Protein AF-A0A3S1BNS0-F1 (afdb_monomer)

Sequence (302 aa):
MQSSYISLVLVVCVQQSSTQPALFQSGISRRQQQLLLQQQLQQQGFQQQQQQQQQTNEQSELSEQQQQLFLQQQQYQQLQRQLQEQRQRQKQQQELQRLQEQRRLQEQQRRQQQEKEQQQQQQRQQQQAPPAMDNFGADPGCKDPWTTEWTRDPEDCTMVHFCIQGKQQWTINCNDTRVWSNVGHACVEPMSQWDDCNQVMTTPTLNDVRCANEPNGMNPDPANCAQFVACVNMTVVATMECPTNTLFSTRNSTCTSATFYLQPYVLFPTYFLTATASPIVDKPCEGTSNGDVEDPSHCGRF

Solvent-accessible surface area (backbone atoms only — not comparable to full-atom values): 17826 Å² total; per-residue (Å²): 137,87,83,87,84,85,83,85,82,82,84,81,84,81,84,84,82,87,79,83,84,83,88,78,86,69,93,67,53,73,69,57,54,52,51,52,50,52,52,50,51,52,50,50,52,52,52,53,51,50,52,50,53,50,52,52,49,53,52,50,53,53,51,51,51,52,51,50,53,52,52,53,53,51,52,51,54,51,51,53,50,52,54,50,50,51,53,49,51,52,50,52,52,52,50,52,50,53,51,53,50,51,51,52,53,52,51,51,53,50,51,54,49,50,52,51,53,49,52,51,49,53,53,50,52,68,72,64,50,70,78,72,80,74,61,72,79,33,37,94,49,37,90,47,48,78,44,76,47,78,27,58,35,86,89,42,47,35,28,34,28,39,18,51,47,3,36,72,76,46,75,49,70,44,50,103,75,22,27,41,9,81,89,64,74,39,66,33,52,70,77,38,94,52,35,60,69,87,39,68,74,43,73,71,37,76,71,34,77,66,17,66,86,42,32,70,36,66,27,61,33,40,80,38,42,40,24,34,29,38,18,54,82,20,17,34,64,34,50,47,61,42,52,93,60,18,27,39,33,53,91,74,67,39,65,39,62,48,75,81,72,74,68,82,78,73,90,78,80,91,74,93,74,80,91,68,81,79,78,85,67,92,42,57,31,64,91,48,91,42,54,84,49,88,53,94,86,52,93,82,67,92

Structure (mmCIF, N/CA/C/O backbone):
data_AF-A0A3S1BNS0-F1
#
_entry.id   AF-A0A3S1BNS0-F1
#
loop_
_atom_site.group_PDB
_atom_site.id
_atom_site.type_symbol
_atom_site.label_atom_id
_atom_site.label_alt_id
_atom_site.label_comp_id
_atom_site.label_asym_id
_atom_site.label_entity_id
_atom_si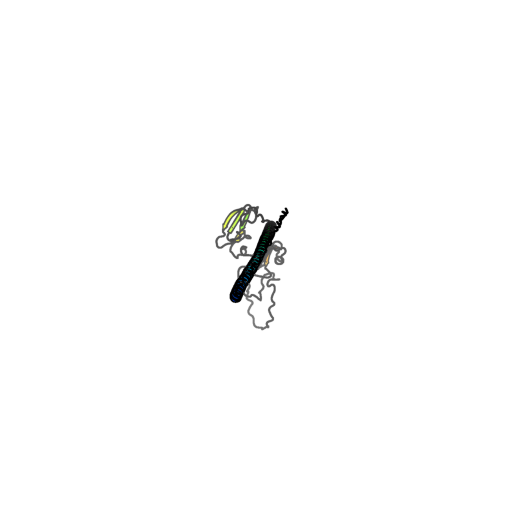te.label_seq_id
_atom_site.pdbx_PDB_ins_code
_atom_site.Cartn_x
_atom_site.Cartn_y
_atom_site.Cartn_z
_atom_site.occupancy
_atom_site.B_iso_or_equiv
_atom_site.auth_seq_id
_atom_site.auth_comp_id
_atom_site.auth_asym_id
_atom_site.auth_atom_id
_atom_site.pdbx_PDB_model_num
ATOM 1 N N . MET A 1 1 ? -11.339 -11.954 58.330 1.00 44.06 1 MET A N 1
ATOM 2 C CA . MET A 1 1 ? -11.284 -11.719 59.786 1.00 44.06 1 MET A CA 1
ATOM 3 C C . MET A 1 1 ? -12.700 -11.452 60.257 1.00 44.06 1 MET A C 1
ATOM 5 O O . MET A 1 1 ? -13.286 -10.462 59.846 1.00 44.06 1 MET A O 1
ATOM 9 N N . GLN A 1 2 ? -13.284 -12.421 60.960 1.00 40.25 2 GLN A N 1
ATOM 10 C CA . GLN A 1 2 ? -14.662 -12.394 61.450 1.00 40.25 2 GLN A CA 1
ATOM 11 C C . GLN A 1 2 ? -14.677 -11.712 62.824 1.00 40.25 2 GLN A C 1
ATOM 13 O O . GLN A 1 2 ? -14.022 -12.201 63.739 1.00 40.25 2 GLN A O 1
ATOM 18 N N . SER A 1 3 ? -15.397 -10.597 62.957 1.00 49.59 3 SER A N 1
ATOM 19 C CA . SER A 1 3 ? -15.718 -10.004 64.261 1.00 49.59 3 SER A CA 1
ATOM 20 C C . SER A 1 3 ? -17.106 -10.460 64.683 1.00 49.59 3 SER A C 1
ATOM 22 O O . SER A 1 3 ? -18.109 -10.056 64.097 1.00 49.59 3 SER A O 1
ATOM 24 N N . SER A 1 4 ? -17.139 -11.308 65.704 1.00 56.91 4 SER A N 1
ATOM 25 C CA . SER A 1 4 ? -18.338 -11.714 66.428 1.00 56.91 4 SER A CA 1
ATOM 26 C C . SER A 1 4 ? -18.733 -10.608 67.406 1.00 56.91 4 SER A C 1
ATOM 28 O O . SER A 1 4 ? -17.955 -10.280 68.299 1.00 56.91 4 SER A O 1
ATOM 30 N N . TYR A 1 5 ? -19.934 -10.047 67.267 1.00 52.16 5 TYR A N 1
ATOM 31 C CA . TYR A 1 5 ? -20.531 -9.187 68.291 1.00 52.16 5 TYR A CA 1
ATOM 32 C C . TYR A 1 5 ? -21.521 -10.004 69.126 1.00 52.16 5 TYR A C 1
ATOM 34 O O . TYR A 1 5 ? -22.485 -10.563 68.608 1.00 52.16 5 TYR A O 1
ATOM 42 N N . ILE A 1 6 ? -21.236 -10.086 70.425 1.00 58.91 6 ILE A N 1
ATOM 43 C CA . ILE A 1 6 ? -22.072 -10.683 71.468 1.00 58.91 6 ILE A CA 1
ATOM 44 C C . ILE A 1 6 ? -22.964 -9.565 72.022 1.00 58.91 6 ILE A C 1
ATOM 46 O O . ILE A 1 6 ? -22.454 -8.608 72.602 1.00 58.91 6 ILE A O 1
ATOM 50 N N . SER A 1 7 ? -24.283 -9.675 71.857 1.00 57.69 7 SER A N 1
ATOM 51 C CA . SER A 1 7 ? -25.253 -8.780 72.499 1.00 57.69 7 SER A CA 1
ATOM 52 C C . SER A 1 7 ? -25.733 -9.387 73.819 1.00 57.69 7 SER A C 1
ATOM 54 O O . SER A 1 7 ? -26.405 -10.416 73.835 1.00 57.69 7 SER A O 1
ATOM 56 N N . LEU A 1 8 ? -25.377 -8.734 74.926 1.00 60.31 8 LEU A N 1
ATOM 57 C CA . LEU A 1 8 ? -25.920 -8.974 76.264 1.00 60.31 8 LEU A CA 1
ATOM 58 C C . LEU A 1 8 ? -27.342 -8.401 76.358 1.00 60.31 8 LEU A C 1
ATOM 60 O O . LEU A 1 8 ? -27.538 -7.199 76.193 1.00 60.31 8 LEU A O 1
ATOM 64 N N . VAL A 1 9 ? -28.321 -9.256 76.657 1.00 58.72 9 VAL A N 1
ATOM 65 C CA . VAL A 1 9 ? -29.695 -8.857 76.993 1.00 58.72 9 VAL A CA 1
ATOM 66 C C . VAL A 1 9 ? -29.801 -8.737 78.514 1.00 58.72 9 VAL A C 1
ATOM 68 O O . VAL A 1 9 ? -29.735 -9.733 79.231 1.00 58.72 9 VAL A O 1
ATOM 71 N N . LEU A 1 10 ? -29.947 -7.507 79.007 1.00 60.28 10 LEU A N 1
ATOM 72 C CA . LEU A 1 10 ? -30.270 -7.202 80.402 1.00 60.28 10 LEU A CA 1
ATOM 73 C C . LEU A 1 10 ? -31.786 -7.325 80.604 1.00 60.28 10 LEU A C 1
ATOM 75 O O . LEU A 1 10 ? -32.557 -6.522 80.083 1.00 60.28 10 LEU A O 1
ATOM 79 N N . VAL A 1 11 ? -32.208 -8.334 81.366 1.00 62.22 11 VAL A N 1
ATOM 80 C CA . VAL A 1 11 ? -33.593 -8.504 81.826 1.00 62.22 11 VAL A CA 1
ATOM 81 C C . VAL A 1 11 ? -33.767 -7.702 83.114 1.00 62.22 11 VAL A C 1
ATOM 83 O O . VAL A 1 11 ? -33.208 -8.056 84.150 1.00 62.22 11 VAL A O 1
ATOM 86 N N . VAL A 1 12 ? -34.534 -6.612 83.057 1.00 61.47 12 VAL A N 1
ATOM 87 C CA . VAL A 1 12 ? -34.944 -5.846 84.241 1.00 61.47 12 VAL A CA 1
ATOM 88 C C . VAL A 1 12 ? -36.320 -6.346 84.681 1.00 61.47 12 VAL A C 1
ATOM 90 O O . VAL A 1 12 ? -37.322 -6.102 84.013 1.00 61.47 12 VAL A O 1
ATOM 93 N N . CYS A 1 13 ? -36.371 -7.056 85.808 1.00 49.31 13 CYS A N 1
ATOM 94 C CA . CYS A 1 13 ? -37.618 -7.433 86.470 1.00 49.31 13 CYS A CA 1
ATOM 95 C C . CYS A 1 13 ? -38.167 -6.233 87.255 1.00 49.31 13 CYS A C 1
ATOM 97 O O . CYS A 1 13 ? -37.586 -5.835 88.262 1.00 49.31 13 CYS A O 1
ATOM 99 N N . VAL A 1 14 ? -39.297 -5.670 86.822 1.00 56.50 14 VAL A N 1
ATOM 100 C CA . VAL A 1 14 ? -40.050 -4.673 87.598 1.00 56.50 14 VAL A CA 1
ATOM 101 C C . VAL A 1 14 ? -41.028 -5.410 88.518 1.00 56.50 14 VAL A C 1
ATOM 103 O O . VAL A 1 14 ? -41.976 -6.038 88.054 1.00 56.50 14 VAL A O 1
ATOM 106 N N . GLN A 1 15 ? -40.787 -5.355 89.830 1.00 54.66 15 GLN A N 1
ATOM 107 C CA . GLN A 1 15 ? -41.719 -5.835 90.855 1.00 54.66 15 GLN A CA 1
ATOM 108 C C . GLN A 1 15 ? -42.912 -4.874 90.972 1.00 54.66 15 GLN A C 1
ATOM 110 O O . GLN A 1 15 ? -42.756 -3.731 91.395 1.00 54.66 15 GLN A O 1
ATOM 115 N N . GLN A 1 16 ? -44.111 -5.347 90.621 1.00 46.22 16 GLN A N 1
ATOM 116 C CA . GLN A 1 16 ? -45.378 -4.674 90.918 1.00 46.22 16 GLN A CA 1
ATOM 117 C C . GLN A 1 16 ? -45.814 -4.988 92.355 1.00 46.22 16 GLN A C 1
ATOM 119 O O . GLN A 1 16 ? -46.133 -6.127 92.690 1.00 46.22 16 GLN A O 1
ATOM 124 N N . SER A 1 17 ? -45.846 -3.965 93.203 1.00 47.78 17 SER A N 1
ATOM 125 C CA . SER A 1 17 ? -46.433 -3.991 94.541 1.00 47.78 17 SER A CA 1
ATOM 126 C C . SER A 1 17 ? -47.931 -3.668 94.463 1.00 47.78 17 SER A C 1
ATOM 128 O O . SER A 1 17 ? -48.329 -2.567 94.091 1.00 47.78 17 SER A O 1
ATOM 130 N N . SER A 1 18 ? -48.777 -4.642 94.813 1.00 46.94 18 SER A N 1
ATOM 131 C CA . SER A 1 18 ? -50.231 -4.479 94.895 1.00 46.94 18 SER A CA 1
ATOM 132 C C . SER A 1 18 ? -50.641 -3.943 96.270 1.00 46.94 18 SER A C 1
ATOM 134 O O . SER A 1 18 ? -50.698 -4.692 97.248 1.00 46.94 18 SER A O 1
ATOM 136 N N . THR A 1 19 ? -50.954 -2.655 96.361 1.00 48.53 19 THR A N 1
ATOM 137 C CA . THR A 1 19 ? -51.632 -2.059 97.519 1.00 48.53 19 THR A CA 1
ATOM 138 C C . THR A 1 19 ? -53.135 -1.979 97.247 1.00 48.53 19 THR A C 1
ATOM 140 O O . THR A 1 19 ? -53.589 -1.282 96.343 1.00 48.53 19 THR A O 1
ATOM 143 N N . GLN A 1 20 ? -53.920 -2.730 98.024 1.00 48.09 20 GLN A N 1
ATOM 144 C CA . GLN A 1 20 ? -55.383 -2.674 98.008 1.00 48.09 20 GLN A CA 1
ATOM 145 C C . GLN A 1 20 ? -55.881 -1.450 98.798 1.00 48.09 20 GLN A C 1
ATOM 147 O O . GLN A 1 20 ? -55.432 -1.254 99.930 1.00 48.09 20 GLN A O 1
ATOM 152 N N . PRO A 1 21 ? -56.821 -0.644 98.271 1.00 50.03 21 PRO A N 1
ATOM 153 C CA . PRO A 1 21 ? -57.448 0.418 99.044 1.00 50.03 21 PRO A CA 1
ATOM 154 C C . PRO A 1 21 ? -58.608 -0.119 99.899 1.00 50.03 21 PRO A C 1
ATOM 156 O O . PRO A 1 21 ? -59.444 -0.901 99.443 1.00 50.03 21 PRO A O 1
ATOM 159 N N . ALA A 1 22 ? -58.654 0.334 101.152 1.00 52.31 22 ALA A N 1
ATOM 160 C CA . ALA A 1 22 ? -59.710 0.049 102.116 1.00 52.31 22 ALA A CA 1
ATOM 161 C C . ALA A 1 22 ? -61.016 0.790 101.763 1.00 52.31 22 ALA A C 1
ATOM 163 O O . ALA A 1 22 ? -61.021 1.995 101.510 1.00 52.31 22 ALA A O 1
ATOM 164 N N . LEU A 1 23 ? -62.133 0.056 101.776 1.00 44.03 23 LEU A N 1
ATOM 165 C CA . LEU A 1 23 ? -63.488 0.546 101.515 1.00 44.03 23 LEU A CA 1
ATOM 166 C C . LEU A 1 23 ? -64.050 1.300 102.732 1.00 44.03 23 LEU A C 1
ATOM 168 O O . LEU A 1 23 ? -64.466 0.689 103.713 1.00 44.03 23 LEU A O 1
ATOM 172 N N . PHE A 1 24 ? -64.121 2.628 102.640 1.00 47.25 24 PHE A N 1
ATOM 173 C CA . PHE A 1 24 ? -64.946 3.468 103.512 1.00 47.25 24 PHE A CA 1
ATOM 174 C C . PHE A 1 24 ? -66.330 3.650 102.867 1.00 47.25 24 PHE A C 1
ATOM 176 O O . PHE A 1 24 ? -66.471 4.342 101.861 1.00 47.25 24 PHE A O 1
ATOM 183 N N . GLN A 1 25 ? -67.361 3.017 103.434 1.00 50.59 25 GLN A N 1
ATOM 184 C CA . GLN A 1 25 ? -68.759 3.223 103.046 1.00 50.59 25 GLN A CA 1
ATOM 185 C C . GLN A 1 25 ? -69.340 4.412 103.818 1.00 50.59 25 GLN A C 1
ATOM 187 O O . GLN A 1 25 ? -69.847 4.262 104.927 1.00 50.59 25 GLN A O 1
ATOM 192 N N . SER A 1 26 ? -69.276 5.607 103.234 1.00 53.06 26 SER A N 1
ATOM 193 C CA . SER A 1 26 ? -70.130 6.725 103.638 1.00 53.06 26 SER A CA 1
ATOM 194 C C . SER A 1 26 ? -71.377 6.748 102.751 1.00 53.06 26 SER A C 1
ATOM 196 O O . SER A 1 26 ? -71.320 6.433 101.562 1.00 53.06 26 SER A O 1
ATOM 198 N N . GLY A 1 27 ? -72.532 7.046 103.353 1.00 57.09 27 GLY A N 1
ATOM 199 C CA . GLY A 1 27 ? -73.848 7.064 102.713 1.00 57.09 27 GLY A CA 1
ATOM 200 C C . GLY A 1 27 ? -73.960 8.154 101.652 1.00 57.09 27 GLY A C 1
ATOM 201 O O . GLY A 1 27 ? -74.514 9.224 101.890 1.00 57.09 27 GLY A O 1
ATOM 202 N N . ILE A 1 28 ? -73.420 7.870 100.475 1.00 55.50 28 ILE A N 1
ATOM 203 C CA . ILE A 1 28 ? -73.526 8.703 99.288 1.00 55.50 28 ILE A CA 1
ATOM 204 C C . ILE A 1 28 ? -74.954 8.560 98.752 1.00 55.50 28 ILE A C 1
ATOM 206 O O . ILE A 1 28 ? -75.411 7.467 98.415 1.00 55.50 28 ILE A O 1
ATOM 210 N N . SER A 1 29 ? -75.678 9.677 98.683 1.00 61.31 29 SER A N 1
ATOM 211 C CA . SER A 1 29 ? -77.012 9.740 98.079 1.00 61.31 29 SER A CA 1
ATOM 212 C C . SER A 1 29 ? -76.972 9.164 96.658 1.00 61.31 29 SER A C 1
ATOM 214 O O . SER A 1 29 ? -76.030 9.439 95.915 1.00 61.31 29 SER A O 1
ATOM 216 N N . ARG A 1 30 ? -77.995 8.399 96.243 1.00 74.31 30 ARG A N 1
ATOM 217 C CA . ARG A 1 30 ? -78.063 7.746 94.912 1.00 74.31 30 ARG A CA 1
ATOM 218 C C . ARG A 1 30 ? -77.708 8.686 93.746 1.00 74.31 30 ARG A C 1
ATOM 220 O O . ARG A 1 30 ? -77.154 8.233 92.750 1.00 74.31 30 ARG A O 1
ATOM 227 N N . ARG A 1 31 ? -77.961 9.995 93.884 1.00 76.25 31 ARG A N 1
ATOM 228 C CA . ARG A 1 31 ? -77.555 11.019 92.904 1.00 76.25 31 ARG A CA 1
ATOM 229 C C . ARG A 1 31 ? -76.036 11.199 92.780 1.00 76.25 31 ARG A C 1
ATOM 231 O O . ARG A 1 31 ? -75.545 11.340 91.668 1.00 76.25 31 ARG A O 1
ATOM 238 N N . GLN A 1 32 ? -75.284 11.182 93.879 1.00 79.31 32 GLN A N 1
ATOM 239 C CA . GLN A 1 32 ? -73.821 11.298 93.834 1.00 79.31 32 GLN A CA 1
ATOM 240 C C . GLN A 1 32 ? -73.163 10.027 93.277 1.00 79.31 32 GLN A C 1
ATOM 242 O O . GLN A 1 32 ? -72.199 10.144 92.531 1.00 79.31 32 GLN A O 1
ATOM 247 N N . GLN A 1 33 ? -73.701 8.830 93.555 1.00 80.81 33 GLN A N 1
ATOM 248 C CA . GLN A 1 33 ? -73.225 7.596 92.907 1.00 80.81 33 GLN A CA 1
ATOM 249 C C . GLN A 1 33 ? -73.442 7.627 91.388 1.00 80.81 33 GLN A C 1
ATOM 251 O O . GLN A 1 33 ? -72.555 7.225 90.640 1.00 80.81 33 GLN A O 1
ATOM 256 N N . GLN A 1 34 ? -74.581 8.152 90.919 1.00 85.69 34 GLN A N 1
ATOM 257 C CA . GLN A 1 34 ? -74.830 8.325 89.483 1.00 85.69 34 GLN A CA 1
ATOM 258 C C . GLN A 1 34 ? -73.866 9.327 88.835 1.00 85.69 34 GLN A C 1
ATOM 260 O O . GLN A 1 34 ? -73.367 9.061 87.746 1.00 85.69 34 GLN A O 1
ATOM 265 N N . LEU A 1 35 ? -73.564 10.443 89.505 1.00 87.12 35 LEU A N 1
ATOM 266 C CA . LEU A 1 35 ? -72.583 11.426 89.028 1.00 87.12 35 LEU A CA 1
ATOM 267 C C . LEU A 1 35 ? -71.164 10.852 88.967 1.00 87.12 35 LEU A C 1
ATOM 269 O O . LEU A 1 35 ? -70.466 11.070 87.980 1.00 87.12 35 LEU A O 1
ATOM 273 N N . LEU A 1 36 ? -70.749 10.089 89.981 1.00 86.44 36 LEU A N 1
ATOM 274 C CA . LEU A 1 36 ? -69.427 9.460 90.000 1.00 86.44 36 LEU A CA 1
ATOM 275 C C . LEU A 1 36 ? -69.297 8.411 88.888 1.00 86.44 36 LEU A C 1
ATOM 277 O O . LEU A 1 36 ? -68.290 8.376 88.188 1.00 86.44 36 LEU A O 1
ATOM 281 N N . LEU A 1 37 ? -70.343 7.604 88.680 1.00 87.50 37 LEU A N 1
ATOM 282 C CA . LEU A 1 37 ? -70.388 6.621 87.600 1.00 87.50 37 LEU A CA 1
ATOM 283 C C . LEU A 1 37 ? -70.356 7.301 86.224 1.00 87.50 37 LEU A C 1
ATOM 285 O O . LEU A 1 37 ? -69.632 6.857 85.338 1.00 87.50 37 LEU A O 1
ATOM 289 N N . GLN A 1 38 ? -71.090 8.404 86.048 1.00 92.00 38 GLN A N 1
ATOM 290 C CA . GLN A 1 38 ? -71.064 9.183 84.809 1.00 92.00 38 GLN A CA 1
ATOM 291 C C . GLN A 1 38 ? -69.678 9.792 84.550 1.00 92.00 38 GLN A C 1
ATOM 293 O O . GLN A 1 38 ? -69.184 9.722 83.426 1.00 92.00 38 GLN A O 1
ATOM 298 N N . GLN A 1 39 ? -69.025 10.332 85.583 1.00 93.25 39 GLN A N 1
ATOM 299 C CA . GLN A 1 39 ? -67.664 10.860 85.481 1.00 93.25 39 GLN A CA 1
ATOM 300 C C . GLN A 1 39 ? -66.649 9.755 85.153 1.00 93.25 39 GLN A C 1
ATOM 302 O O . GLN A 1 39 ? -65.764 9.960 84.324 1.00 93.25 39 GLN A O 1
ATOM 307 N N . GLN A 1 40 ? -66.793 8.573 85.754 1.00 93.00 40 GLN A N 1
ATOM 308 C CA . GLN A 1 40 ? -65.921 7.430 85.491 1.00 93.00 40 GLN A CA 1
ATOM 309 C C . GLN A 1 40 ? -66.086 6.908 84.058 1.00 93.00 40 GLN A C 1
ATOM 311 O O . GLN A 1 40 ? -65.090 6.641 83.390 1.00 93.00 40 GLN A O 1
ATOM 316 N N . LEU A 1 41 ? -67.321 6.837 83.550 1.00 92.75 41 LEU A N 1
ATOM 317 C CA . LEU A 1 41 ? -67.594 6.485 82.153 1.00 92.75 41 LEU A CA 1
ATOM 318 C C . LEU A 1 41 ? -67.024 7.526 81.178 1.00 92.75 41 LEU A C 1
ATOM 320 O O . LEU A 1 41 ? -66.450 7.151 80.158 1.00 92.75 41 LEU A O 1
ATOM 324 N N . GLN A 1 42 ? -67.116 8.823 81.497 1.00 93.88 42 GLN A N 1
ATOM 325 C CA . GLN A 1 42 ? -66.479 9.875 80.694 1.00 93.88 42 GLN A CA 1
ATOM 326 C C . GLN A 1 42 ? -64.950 9.753 80.683 1.00 93.88 42 GLN A C 1
ATOM 328 O O . GLN A 1 42 ? -64.342 9.861 79.619 1.00 93.88 42 GLN A O 1
ATOM 333 N N . GLN A 1 43 ? -64.321 9.493 81.834 1.00 92.69 43 GLN A N 1
ATOM 334 C CA . GLN A 1 43 ? -62.871 9.285 81.904 1.00 92.69 43 GLN A CA 1
ATOM 335 C C . GLN A 1 43 ? -62.430 8.039 81.132 1.00 92.69 43 GLN A C 1
ATOM 337 O O . GLN A 1 43 ? -61.435 8.096 80.410 1.00 92.69 43 GLN A O 1
ATOM 342 N N . GLN A 1 44 ? -63.178 6.937 81.230 1.00 92.31 44 GLN A N 1
ATOM 343 C CA . GLN A 1 44 ? -62.902 5.729 80.453 1.00 92.31 44 GLN A CA 1
ATOM 344 C C . GLN A 1 44 ? -63.036 5.979 78.950 1.00 92.31 44 GLN A C 1
ATOM 346 O O . GLN A 1 44 ? -62.157 5.570 78.196 1.00 92.31 44 GLN A O 1
ATOM 351 N N . GLY A 1 45 ? -64.070 6.706 78.515 1.00 92.94 45 GLY A N 1
ATOM 352 C CA . GLY A 1 45 ? -64.227 7.091 77.111 1.00 92.94 45 GLY A CA 1
ATOM 353 C C . GLY A 1 45 ? -63.045 7.917 76.593 1.00 92.94 45 GLY A C 1
ATOM 354 O O . GLY A 1 45 ? -62.521 7.634 75.518 1.00 92.94 45 GLY A O 1
ATOM 355 N N . PHE A 1 46 ? -62.565 8.884 77.383 1.00 95.56 46 PHE A N 1
ATOM 356 C CA . PHE A 1 46 ? -61.409 9.706 77.011 1.00 95.56 46 PHE A CA 1
ATOM 357 C C . PHE A 1 46 ? -60.106 8.894 76.935 1.00 95.56 46 PHE A C 1
ATOM 359 O O . PHE A 1 46 ? -59.336 9.051 75.990 1.00 95.56 46 PHE A O 1
ATOM 366 N N . GLN A 1 47 ? -59.871 7.984 77.889 1.00 92.25 47 GLN A N 1
ATOM 367 C CA . GLN A 1 47 ? -58.711 7.086 77.857 1.00 92.25 47 GLN A CA 1
ATOM 368 C C . GLN A 1 47 ? -58.748 6.139 76.655 1.00 92.25 47 GLN A C 1
ATOM 370 O O . GLN A 1 47 ? -57.727 5.938 76.000 1.00 92.25 47 GLN A O 1
ATOM 375 N N . GLN A 1 48 ? -59.919 5.586 76.339 1.00 92.44 48 GLN A N 1
ATOM 376 C CA . GLN A 1 48 ? -60.086 4.683 75.205 1.00 92.44 48 GLN A CA 1
ATOM 377 C C . GLN A 1 48 ? -59.855 5.418 73.875 1.00 92.44 48 GLN A C 1
ATOM 379 O O . GLN A 1 48 ? -59.174 4.895 72.996 1.00 92.44 48 GLN A O 1
ATOM 384 N N . GLN A 1 49 ? -60.326 6.664 73.760 1.00 93.44 49 GLN A N 1
ATOM 385 C CA . GLN A 1 49 ? -60.065 7.517 72.601 1.00 93.44 49 GLN A CA 1
ATOM 386 C C . GLN A 1 49 ? -58.575 7.872 72.460 1.00 93.44 49 GLN A C 1
ATOM 388 O O . GLN A 1 49 ? -58.044 7.820 71.352 1.00 93.44 49 GLN A O 1
ATOM 393 N N . GLN A 1 50 ? -57.879 8.173 73.564 1.00 94.19 50 GLN A N 1
ATOM 394 C CA . GLN A 1 50 ? -56.430 8.408 73.549 1.00 94.19 50 GLN A CA 1
ATOM 395 C C . GLN A 1 50 ? -55.643 7.172 73.105 1.00 94.19 50 GLN A C 1
ATOM 397 O O . GLN A 1 50 ? -54.748 7.294 72.272 1.00 94.19 50 GLN A O 1
ATOM 402 N N . GLN A 1 51 ? -55.980 5.988 73.626 1.00 92.56 51 GLN A N 1
ATOM 403 C CA . GLN A 1 51 ? -55.326 4.739 73.223 1.00 92.56 51 GLN A CA 1
ATOM 404 C C . GLN A 1 51 ? -55.559 4.437 71.747 1.00 92.56 51 GLN A C 1
ATOM 406 O O . GLN A 1 51 ? -54.628 4.055 71.044 1.00 92.56 51 GLN A O 1
ATOM 411 N N . GLN A 1 52 ? -56.783 4.651 71.260 1.00 92.50 52 GLN A N 1
ATOM 412 C CA . GLN A 1 52 ? -57.090 4.449 69.851 1.00 92.50 52 GLN A CA 1
ATOM 413 C C . GLN A 1 52 ? -56.282 5.415 68.980 1.00 92.50 52 GLN A C 1
ATOM 415 O O . GLN A 1 52 ? -55.671 4.976 68.018 1.00 92.50 52 GLN A O 1
ATOM 420 N N . GLN A 1 53 ? -56.186 6.693 69.362 1.00 93.31 53 GLN A N 1
ATOM 421 C CA . GLN A 1 53 ? -55.394 7.689 68.637 1.00 93.31 53 GLN A CA 1
ATOM 422 C C . GLN A 1 53 ? -53.887 7.380 68.650 1.00 93.31 53 GLN A C 1
ATOM 424 O O . GLN A 1 53 ? -53.222 7.572 67.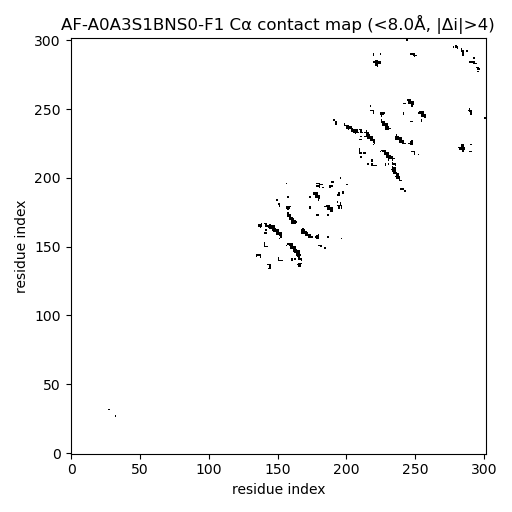635 1.00 93.31 53 GLN A O 1
ATOM 429 N N . GLN A 1 54 ? -53.354 6.864 69.763 1.00 93.38 54 GLN A N 1
ATOM 430 C CA . GLN A 1 54 ? -51.968 6.390 69.835 1.00 93.38 54 GLN A CA 1
ATOM 431 C C . GLN A 1 54 ? -51.726 5.218 68.882 1.00 93.38 54 GLN A C 1
ATOM 433 O O . GLN A 1 54 ? -50.777 5.269 68.106 1.00 93.38 54 GLN A O 1
ATOM 438 N N . GLN A 1 55 ? -52.618 4.224 68.859 1.00 93.81 55 GLN A N 1
ATOM 439 C CA . GLN A 1 55 ? -52.506 3.093 67.933 1.00 93.81 55 GLN A CA 1
ATOM 440 C C . GLN A 1 55 ? -52.573 3.535 66.466 1.00 93.81 55 GLN A C 1
ATOM 442 O O . GLN A 1 55 ? -51.821 3.019 65.640 1.00 93.81 55 GLN A O 1
ATOM 447 N N . THR A 1 56 ? -53.432 4.505 66.124 1.00 92.12 56 THR A N 1
ATOM 448 C CA . THR A 1 56 ? -53.496 5.030 64.751 1.00 92.12 56 THR A CA 1
ATOM 449 C C . THR A 1 56 ? -52.212 5.762 64.365 1.00 92.12 56 THR A C 1
ATOM 451 O O . THR A 1 56 ? -51.743 5.606 63.239 1.00 92.12 56 THR A O 1
ATOM 454 N N . ASN A 1 57 ? -51.626 6.535 65.285 1.00 94.44 57 ASN A N 1
ATOM 455 C CA . ASN A 1 57 ? -50.366 7.238 65.040 1.00 94.44 57 ASN A CA 1
ATOM 456 C C . ASN A 1 57 ? -49.205 6.251 64.854 1.00 94.44 57 ASN A C 1
ATOM 458 O O . ASN A 1 57 ? -48.471 6.372 63.879 1.00 94.44 57 ASN A O 1
ATOM 462 N N . GLU A 1 58 ? -49.088 5.230 65.711 1.00 94.38 58 GLU A N 1
ATOM 463 C CA . GLU A 1 58 ? -48.058 4.187 65.582 1.00 94.38 58 GLU A CA 1
ATOM 464 C C . GLU A 1 58 ? -48.193 3.405 64.266 1.00 94.38 58 GLU A C 1
ATOM 466 O O . GLU A 1 58 ? -47.197 3.123 63.597 1.00 94.38 58 GLU A O 1
ATOM 471 N N . GLN A 1 59 ? -49.423 3.084 63.844 1.00 94.75 59 GLN A N 1
ATOM 472 C CA . GLN A 1 59 ? -49.660 2.445 62.545 1.00 94.75 59 GLN A CA 1
ATOM 473 C C . GLN A 1 59 ? -49.291 3.358 61.370 1.00 94.75 59 GLN A C 1
ATOM 475 O O . GLN A 1 59 ? -48.724 2.877 60.386 1.00 94.75 59 GLN A O 1
ATOM 480 N N . SER A 1 60 ? -49.583 4.658 61.468 1.00 95.81 60 SER A N 1
ATOM 481 C CA . SER A 1 60 ? -49.207 5.642 60.448 1.00 95.81 60 SER A CA 1
ATOM 482 C C . SER A 1 60 ? -47.687 5.762 60.325 1.00 95.81 60 SER A C 1
ATOM 484 O O . SER A 1 60 ? -47.158 5.667 59.220 1.00 95.81 60 SER A O 1
ATOM 486 N N . GLU A 1 61 ? -46.972 5.887 61.446 1.00 96.75 61 GLU A N 1
ATOM 487 C CA . GLU A 1 61 ? -45.505 5.977 61.468 1.00 96.75 61 GLU A CA 1
ATOM 488 C C . GLU A 1 61 ? -44.842 4.705 60.921 1.00 96.75 61 GLU A C 1
ATOM 490 O O . GLU A 1 61 ? -43.904 4.781 60.123 1.00 96.75 61 GLU A O 1
ATOM 495 N N . LEU A 1 62 ? -45.351 3.522 61.286 1.00 96.75 62 LEU A N 1
ATOM 496 C CA . LEU A 1 62 ? -44.836 2.256 60.763 1.00 96.75 62 LEU A CA 1
ATOM 497 C C . LEU A 1 62 ? -45.075 2.126 59.251 1.00 96.75 62 LEU A C 1
ATOM 499 O O . LEU A 1 62 ? -44.198 1.650 58.526 1.00 96.75 62 LEU A O 1
ATOM 503 N N . SER A 1 63 ? -46.240 2.566 58.763 1.00 96.75 63 SER A N 1
ATOM 504 C CA . SER A 1 63 ? -46.553 2.587 57.331 1.00 96.75 63 SER A CA 1
ATOM 505 C C . SER A 1 63 ? -45.617 3.526 56.565 1.00 96.75 63 SER A C 1
ATOM 507 O O . SER A 1 63 ? -45.111 3.158 55.502 1.00 96.75 63 SER A O 1
ATOM 509 N N . GLU A 1 64 ? -45.331 4.714 57.105 1.00 97.25 64 GLU A N 1
ATOM 510 C CA . GLU A 1 64 ? -44.373 5.652 56.509 1.00 97.25 64 GLU A CA 1
ATOM 511 C C . GLU A 1 64 ? -42.952 5.074 56.477 1.00 97.25 64 GLU A C 1
ATOM 513 O O . GLU A 1 64 ? -42.283 5.145 55.443 1.00 97.25 64 GLU A O 1
ATOM 518 N N . GLN A 1 65 ? -42.499 4.430 57.559 1.00 97.69 65 GLN A N 1
ATOM 519 C CA . GLN A 1 65 ? -41.194 3.760 57.590 1.00 97.69 65 GLN A CA 1
ATOM 520 C C . GLN A 1 65 ? -41.095 2.628 56.559 1.00 97.69 65 GLN A C 1
ATOM 522 O O . GLN A 1 65 ? -40.083 2.512 55.863 1.00 97.69 65 GLN A O 1
ATOM 527 N N . GLN A 1 66 ? -42.144 1.812 56.409 1.00 97.31 66 GLN A N 1
ATOM 528 C CA . GLN A 1 66 ? -42.185 0.767 55.382 1.00 97.31 66 GLN A CA 1
ATOM 529 C C . GLN A 1 66 ? -42.122 1.358 53.970 1.00 97.31 66 GLN A C 1
ATOM 531 O O . GLN A 1 66 ? -41.391 0.847 53.116 1.00 97.31 66 GLN A O 1
ATOM 536 N N . GLN A 1 67 ? -42.832 2.463 53.726 1.00 97.81 67 GLN A N 1
ATOM 537 C CA . GLN A 1 67 ? -42.802 3.153 52.440 1.00 97.81 67 GLN A CA 1
ATOM 538 C C . GLN A 1 67 ? -41.414 3.740 52.136 1.00 97.81 67 GLN A C 1
ATOM 540 O O . GLN A 1 67 ? -40.922 3.607 51.012 1.00 97.81 67 GLN A O 1
ATOM 545 N N . GLN A 1 68 ? -40.744 4.330 53.131 1.00 98.19 68 GLN A N 1
ATOM 546 C CA . GLN A 1 68 ? -39.376 4.837 52.988 1.00 98.19 68 GLN A CA 1
ATOM 547 C C . GLN A 1 68 ? -38.372 3.716 52.691 1.00 98.19 68 GLN A C 1
ATOM 549 O O . GLN A 1 68 ? -37.546 3.856 51.786 1.00 98.19 68 GLN A O 1
ATOM 554 N N . LEU A 1 69 ? -38.468 2.581 53.391 1.00 98.38 69 LEU A N 1
ATOM 555 C CA . LEU A 1 69 ? -37.601 1.425 53.153 1.00 98.38 69 LEU A CA 1
ATOM 556 C C . LEU A 1 69 ? -37.785 0.862 51.737 1.00 98.38 69 LEU A C 1
ATOM 558 O O . LEU A 1 69 ? -36.806 0.531 51.064 1.00 98.38 69 LEU A O 1
ATOM 562 N N . PHE A 1 70 ? -39.028 0.797 51.254 1.00 98.62 70 PHE A N 1
ATOM 563 C CA . PHE A 1 70 ? -39.321 0.368 49.888 1.00 98.62 70 PHE A CA 1
ATOM 564 C C . PHE A 1 70 ? -38.692 1.302 48.845 1.00 98.62 70 PHE A C 1
ATOM 566 O O . PHE A 1 70 ? -38.039 0.836 47.908 1.00 98.62 70 PHE A O 1
ATOM 573 N N . LEU A 1 71 ? -38.817 2.621 49.027 1.00 98.50 71 LEU A N 1
ATOM 574 C CA . LEU A 1 71 ? -38.186 3.614 48.150 1.00 98.50 71 LEU A CA 1
ATOM 575 C C . LEU A 1 71 ? -36.658 3.489 48.154 1.00 98.50 71 LEU A C 1
ATOM 577 O O . LEU A 1 71 ? -36.037 3.490 47.089 1.00 98.50 71 LEU A O 1
ATOM 581 N N . GLN A 1 72 ? -36.048 3.313 49.328 1.00 98.31 72 GLN A N 1
ATOM 582 C CA . GLN A 1 72 ? -34.607 3.101 49.453 1.00 98.31 72 GLN A CA 1
ATOM 583 C C . GLN A 1 72 ? -34.159 1.826 48.722 1.00 98.31 72 GLN A C 1
ATOM 585 O O . GLN A 1 72 ? -33.155 1.833 48.004 1.00 98.31 72 GLN A O 1
ATOM 590 N N . GLN A 1 73 ? -34.922 0.736 48.843 1.00 98.38 73 GLN A N 1
ATOM 591 C CA . GLN A 1 73 ? -34.642 -0.510 48.133 1.00 98.38 73 GLN A CA 1
ATOM 592 C C . GLN A 1 73 ? -34.740 -0.327 46.610 1.00 98.38 73 GLN A C 1
ATOM 594 O O . GLN A 1 73 ? -33.876 -0.818 45.878 1.00 98.38 73 GLN A O 1
ATOM 599 N N . GLN A 1 74 ? -35.737 0.417 46.122 1.00 98.44 74 GLN A N 1
ATOM 600 C CA . GLN A 1 74 ? -35.850 0.739 44.698 1.00 98.44 74 GLN A CA 1
ATOM 601 C C . GLN A 1 74 ? -34.671 1.577 44.193 1.00 98.44 74 GLN A C 1
ATOM 603 O O . GLN A 1 74 ? -34.107 1.260 43.142 1.00 98.44 74 GLN A O 1
ATOM 608 N N . GLN A 1 75 ? -34.260 2.604 44.942 1.00 98.56 75 GLN A N 1
ATOM 609 C CA . GLN A 1 75 ? -33.089 3.421 44.607 1.00 98.56 75 GLN A CA 1
ATOM 610 C C . GLN A 1 75 ? -31.814 2.573 44.542 1.00 98.56 75 GLN A C 1
ATOM 612 O O . GLN A 1 75 ? -31.040 2.683 43.590 1.00 98.56 75 GLN A O 1
ATOM 617 N N . TYR A 1 76 ? -31.622 1.662 45.499 1.00 98.31 76 TYR A N 1
ATOM 618 C CA . TYR A 1 76 ? -30.484 0.746 45.492 1.00 98.31 76 TYR A CA 1
ATOM 619 C C . TYR A 1 76 ? -30.483 -0.161 44.253 1.00 98.31 76 TYR A C 1
ATOM 621 O O . TYR A 1 76 ? -29.456 -0.312 43.591 1.00 98.31 76 TYR A O 1
ATOM 629 N N . GLN A 1 77 ? -31.636 -0.724 43.881 1.00 98.38 77 GLN A N 1
ATOM 630 C CA . GLN A 1 77 ? -31.755 -1.536 42.666 1.00 98.38 77 GLN A CA 1
ATOM 631 C C . GLN A 1 77 ? -31.464 -0.732 41.390 1.00 98.38 77 GLN A C 1
ATOM 633 O O . GLN A 1 77 ? -30.813 -1.245 40.477 1.00 98.38 77 GLN A O 1
ATOM 638 N N . GLN A 1 78 ? -31.918 0.522 41.312 1.00 98.25 78 GLN A N 1
ATOM 639 C CA . GLN A 1 78 ? -31.601 1.414 40.192 1.00 98.25 78 GLN A CA 1
ATOM 640 C C . GLN A 1 78 ? -30.096 1.682 40.096 1.00 98.25 78 GLN A C 1
ATOM 642 O O . GLN A 1 78 ? -29.527 1.554 39.011 1.00 98.25 78 GLN A O 1
ATOM 647 N N . LEU A 1 79 ? -29.439 1.965 41.223 1.00 98.69 79 LEU A N 1
ATOM 648 C CA . LEU A 1 79 ? -27.993 2.181 41.277 1.00 98.69 79 LEU A CA 1
ATOM 649 C C . LEU A 1 79 ? -27.212 0.939 40.820 1.00 98.69 79 LEU A C 1
ATOM 651 O O . LEU A 1 79 ? -26.255 1.049 40.053 1.00 98.69 79 LEU A O 1
ATOM 655 N N . GLN A 1 80 ? -27.643 -0.258 41.231 1.00 98.06 80 GLN A N 1
ATOM 656 C CA . GLN A 1 80 ? -27.029 -1.513 40.789 1.00 98.06 80 GLN A CA 1
ATOM 657 C C . GLN A 1 80 ? -27.140 -1.707 39.270 1.00 98.06 80 GLN A C 1
ATOM 659 O O . GLN A 1 80 ? -26.154 -2.090 38.635 1.00 98.06 80 GLN A O 1
ATOM 664 N N . ARG A 1 81 ? -28.300 -1.394 38.672 1.00 98.75 81 ARG A N 1
ATOM 665 C CA . ARG A 1 81 ? -28.481 -1.433 37.210 1.00 98.75 81 ARG A CA 1
ATOM 666 C C . ARG A 1 81 ? -27.546 -0.454 36.502 1.00 98.75 81 ARG A C 1
ATOM 668 O O . ARG A 1 81 ? -26.830 -0.858 35.590 1.00 98.75 81 ARG A O 1
ATOM 675 N N . GLN A 1 82 ? -27.464 0.790 36.974 1.00 98.44 82 GLN A N 1
ATOM 676 C CA . GLN A 1 82 ? -26.553 1.791 36.406 1.00 98.44 82 GLN A CA 1
ATOM 677 C C . GLN A 1 82 ? -25.084 1.351 36.480 1.00 98.44 82 GLN A C 1
ATOM 679 O O . GLN A 1 82 ? -24.345 1.479 35.504 1.00 98.44 82 GLN A O 1
ATOM 684 N N . LEU A 1 83 ? -24.657 0.769 37.604 1.00 98.75 83 LEU A N 1
ATOM 685 C CA . LEU A 1 83 ? -23.293 0.261 37.761 1.00 98.75 83 LEU A CA 1
ATOM 686 C C . LEU A 1 83 ? -23.005 -0.936 36.838 1.00 98.75 83 LEU A C 1
ATOM 688 O O . LEU A 1 83 ? -21.890 -1.100 36.336 1.00 98.75 83 LEU A O 1
ATOM 692 N N . GLN A 1 84 ? -23.990 -1.807 36.610 1.00 98.44 84 GLN A N 1
ATOM 693 C CA . GLN A 1 84 ? -23.871 -2.897 35.638 1.00 98.44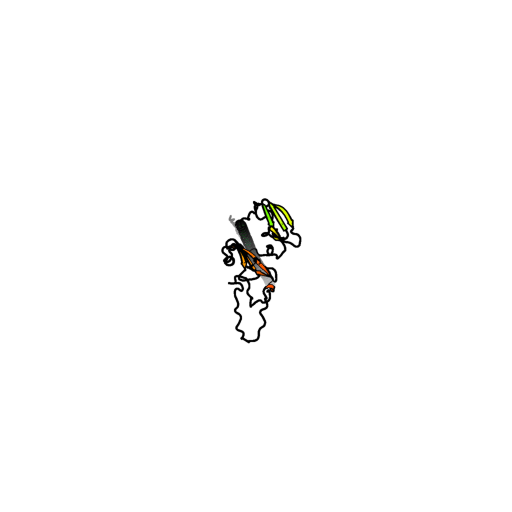 84 GLN A CA 1
ATOM 694 C C . GLN A 1 84 ? -23.746 -2.364 34.207 1.00 98.44 84 GLN A C 1
ATOM 696 O O . GLN A 1 84 ? -22.839 -2.791 33.492 1.00 98.44 84 GLN A O 1
ATOM 701 N N . GLU A 1 85 ? -24.572 -1.393 33.820 1.00 98.56 85 GLU A N 1
ATOM 702 C CA . GLU A 1 85 ? -24.483 -0.744 32.510 1.00 98.56 85 GLU A CA 1
ATOM 703 C C . GLU A 1 85 ? -23.135 -0.051 32.301 1.00 98.56 85 GLU A C 1
ATOM 705 O O . GLU A 1 85 ? -22.523 -0.201 31.245 1.00 98.56 85 GLU A O 1
ATOM 710 N N . GLN A 1 86 ? -22.621 0.670 33.302 1.00 98.44 86 GLN A N 1
ATOM 711 C CA . GLN A 1 86 ? -21.301 1.298 33.209 1.00 98.44 86 GLN A CA 1
ATOM 712 C C . GLN A 1 86 ? -20.192 0.264 33.000 1.00 98.44 86 GLN A C 1
ATOM 714 O O . GLN A 1 86 ? -19.339 0.449 32.131 1.00 98.44 86 GLN A O 1
ATOM 719 N N . ARG A 1 87 ? -20.229 -0.860 33.727 1.00 98.69 87 ARG A N 1
ATOM 720 C CA . ARG A 1 87 ? -19.275 -1.963 33.523 1.00 98.69 87 ARG A CA 1
ATOM 721 C C . ARG A 1 87 ? -19.383 -2.570 32.125 1.00 98.69 87 ARG A C 1
ATOM 723 O O . ARG A 1 87 ? -18.359 -2.903 31.534 1.00 98.69 87 ARG A O 1
ATOM 730 N N . GLN A 1 88 ? -20.591 -2.708 31.580 1.00 98.44 88 GLN A N 1
ATOM 731 C CA . GLN A 1 88 ? -20.782 -3.188 30.209 1.00 98.44 88 GLN A CA 1
ATOM 732 C C . GLN A 1 88 ? -20.229 -2.200 29.177 1.00 98.44 88 GLN A C 1
ATOM 734 O O . GLN A 1 88 ? -19.490 -2.617 28.288 1.00 98.44 88 GLN A O 1
ATOM 739 N N . ARG A 1 89 ? -20.494 -0.896 29.333 1.00 98.69 89 ARG A N 1
ATOM 740 C CA . ARG A 1 89 ? -19.935 0.148 28.457 1.00 98.69 89 ARG A CA 1
ATOM 741 C C . ARG A 1 89 ? -18.408 0.162 28.501 1.00 98.69 89 ARG A C 1
ATOM 743 O O . ARG A 1 89 ? -17.777 0.241 27.454 1.00 98.69 89 ARG A O 1
ATOM 750 N N . GLN A 1 90 ? -17.809 0.018 29.684 1.00 98.44 90 GLN A N 1
ATOM 751 C CA . GLN A 1 90 ? -16.352 -0.084 29.821 1.00 98.44 90 GLN A CA 1
ATOM 752 C C . GLN A 1 90 ? -15.789 -1.314 29.101 1.00 98.44 90 GLN A C 1
ATOM 754 O O . GLN A 1 90 ? -14.795 -1.197 28.388 1.00 98.44 90 GLN A O 1
ATOM 759 N N . LYS A 1 91 ? -16.438 -2.481 29.222 1.00 98.50 91 LYS A N 1
ATOM 760 C CA . LYS A 1 91 ? -16.034 -3.690 28.484 1.00 98.50 91 LYS A CA 1
ATOM 761 C C . LYS A 1 91 ? -16.120 -3.493 26.969 1.00 98.50 91 LYS A C 1
ATOM 763 O O . LYS A 1 91 ? -15.166 -3.816 26.271 1.00 98.50 91 LYS A O 1
ATOM 768 N N . GLN A 1 92 ? -17.214 -2.910 26.475 1.00 98.56 92 GLN A N 1
ATOM 769 C CA . GLN A 1 92 ? -17.380 -2.603 25.049 1.00 98.56 92 GLN A CA 1
ATOM 770 C C . GLN A 1 92 ? -16.317 -1.618 24.545 1.00 98.56 92 GLN A C 1
ATOM 772 O O . GLN A 1 92 ? -15.766 -1.804 23.464 1.00 98.56 92 GLN A O 1
ATOM 777 N N . GLN A 1 93 ? -15.980 -0.593 25.334 1.00 98.56 93 GLN A N 1
ATOM 778 C CA . GLN A 1 93 ? -14.909 0.347 24.992 1.00 98.56 93 GLN A CA 1
ATOM 779 C C . GLN A 1 93 ? -13.541 -0.341 24.926 1.00 98.56 93 GLN A C 1
ATOM 781 O O . GLN A 1 93 ? -12.787 -0.099 23.985 1.00 98.56 93 GLN A O 1
ATOM 786 N N . GLN A 1 94 ? -13.230 -1.224 25.878 1.00 98.62 94 GLN A N 1
ATOM 787 C CA . GLN A 1 94 ? -11.989 -2.004 25.864 1.00 98.62 94 GLN A CA 1
ATOM 788 C C . GLN A 1 94 ? -11.912 -2.944 24.656 1.00 98.62 94 GLN A C 1
ATOM 790 O O . GLN A 1 94 ? -10.864 -3.057 24.024 1.00 98.62 94 GLN A O 1
ATOM 795 N N . GLU A 1 95 ? -13.015 -3.602 24.305 1.00 98.62 95 GLU A N 1
ATOM 796 C CA . GLU A 1 95 ? -13.087 -4.473 23.130 1.00 98.62 95 GLU A CA 1
ATOM 797 C C . GLU A 1 95 ? -12.892 -3.685 21.828 1.00 98.62 95 GLU A C 1
ATOM 799 O O . GLU A 1 95 ? -12.103 -4.085 20.971 1.00 98.62 95 GLU A O 1
ATOM 804 N N . LEU A 1 96 ? -13.520 -2.512 21.714 1.00 98.69 96 LEU A N 1
ATOM 805 C CA . LEU A 1 96 ? -13.337 -1.625 20.568 1.00 98.69 96 LEU A CA 1
ATOM 806 C C . LEU A 1 96 ? -11.882 -1.150 20.436 1.00 98.69 96 LEU A C 1
ATOM 808 O O . LEU A 1 96 ? -11.350 -1.116 19.325 1.00 98.69 96 LEU A O 1
ATOM 812 N N . GLN A 1 97 ? -11.226 -0.820 21.552 1.00 98.62 97 GLN A N 1
ATOM 813 C CA . GLN A 1 97 ? -9.807 -0.451 21.565 1.00 98.62 97 GLN A CA 1
ATOM 814 C C . GLN A 1 97 ? -8.919 -1.604 21.087 1.00 98.62 97 GLN A C 1
ATOM 816 O O . GLN A 1 97 ? -8.074 -1.391 20.217 1.00 98.62 97 GLN A O 1
ATOM 821 N N . ARG A 1 98 ? -9.158 -2.831 21.571 1.00 98.75 98 ARG A N 1
ATOM 822 C CA . ARG A 1 98 ? -8.434 -4.031 21.113 1.00 98.75 98 ARG A CA 1
ATOM 823 C C . ARG A 1 98 ? -8.618 -4.271 19.617 1.00 98.75 98 ARG A C 1
ATOM 825 O O . ARG A 1 98 ? -7.647 -4.539 18.917 1.00 98.75 98 ARG A O 1
ATOM 832 N N . LEU A 1 99 ? -9.838 -4.116 19.104 1.00 98.75 99 LEU A N 1
ATOM 833 C CA . LEU A 1 99 ? -10.115 -4.277 17.676 1.00 98.75 99 LEU A CA 1
ATOM 834 C C . LEU A 1 99 ? -9.410 -3.204 16.828 1.00 98.75 99 LEU A C 1
ATOM 836 O O . LEU A 1 99 ? -8.892 -3.496 15.750 1.00 98.75 99 LEU A O 1
ATOM 840 N N . GLN A 1 100 ? -9.365 -1.955 17.301 1.00 98.56 100 GLN A N 1
ATOM 841 C CA . GLN A 1 100 ? -8.626 -0.879 16.633 1.00 98.56 100 GLN A CA 1
ATOM 842 C C . GLN A 1 100 ? -7.113 -1.128 16.622 1.00 98.56 100 GLN A C 1
ATOM 844 O O . GLN A 1 100 ? -6.455 -0.827 15.627 1.00 98.56 100 GLN A O 1
ATOM 849 N N . GLU A 1 101 ? -6.555 -1.654 17.710 1.00 98.62 101 GLU A N 1
ATOM 850 C CA . GLU A 1 101 ? -5.145 -2.040 17.788 1.00 98.62 101 GLU A CA 1
ATOM 851 C C . GLU A 1 101 ? -4.830 -3.200 16.837 1.00 98.62 101 GLU A C 1
ATOM 853 O O . GLU A 1 101 ? -3.881 -3.115 16.058 1.00 98.62 101 GLU A O 1
ATOM 858 N N . GLN A 1 102 ? -5.687 -4.223 16.794 1.00 98.56 102 GLN A N 1
ATOM 859 C CA . GLN A 1 102 ? -5.544 -5.346 15.868 1.00 98.56 102 GLN A CA 1
ATOM 860 C C . GLN A 1 102 ? -5.569 -4.893 14.400 1.00 98.56 102 GLN A C 1
ATOM 862 O O . GLN A 1 102 ? -4.737 -5.338 13.609 1.00 98.56 102 GLN A O 1
ATOM 867 N N . ARG A 1 103 ? -6.462 -3.959 14.035 1.00 98.69 103 ARG A N 1
ATOM 868 C CA . ARG A 1 103 ? -6.477 -3.366 12.685 1.00 98.69 103 ARG A CA 1
ATOM 869 C C . ARG A 1 103 ? -5.187 -2.611 12.366 1.00 98.69 103 ARG A C 1
ATOM 871 O O . ARG A 1 103 ? -4.647 -2.785 11.278 1.00 98.69 103 ARG A O 1
ATOM 878 N N . ARG A 1 104 ? -4.660 -1.822 13.311 1.00 98.62 104 ARG A N 1
ATOM 879 C CA . ARG A 1 104 ? -3.382 -1.106 13.133 1.00 98.62 104 ARG A CA 1
ATOM 880 C C . ARG A 1 104 ? -2.214 -2.067 12.908 1.00 98.62 104 ARG A C 1
ATOM 882 O O . ARG A 1 104 ? -1.425 -1.850 11.991 1.00 98.62 104 ARG A O 1
ATOM 889 N N . LEU A 1 105 ? -2.137 -3.147 13.686 1.00 98.62 105 LEU A N 1
ATOM 890 C CA . LEU A 1 105 ? -1.112 -4.183 13.516 1.00 98.62 105 LEU A CA 1
ATOM 891 C C . LEU A 1 105 ? -1.230 -4.886 12.157 1.00 98.62 105 LEU A C 1
ATOM 893 O O . LEU A 1 105 ? -0.225 -5.087 11.477 1.00 98.62 105 LEU A O 1
ATOM 897 N N . GLN A 1 106 ? -2.450 -5.209 11.726 1.00 98.50 106 GLN A N 1
ATOM 898 C CA . GLN A 1 106 ? -2.690 -5.830 10.425 1.00 98.50 106 GLN A CA 1
ATOM 899 C C . GLN A 1 106 ? -2.278 -4.910 9.264 1.00 98.50 106 GLN A C 1
ATOM 901 O O . GLN A 1 106 ? -1.645 -5.359 8.308 1.00 98.50 106 GLN A O 1
ATOM 906 N N . GLU A 1 107 ? -2.586 -3.614 9.340 1.00 98.44 107 GLU A N 1
ATOM 907 C CA . GLU A 1 107 ? -2.126 -2.638 8.347 1.00 98.44 107 GLU A CA 1
ATOM 908 C C . GLU A 1 107 ? -0.601 -2.508 8.320 1.00 98.44 107 GLU A C 1
ATOM 910 O O . GLU A 1 107 ? -0.016 -2.433 7.240 1.00 98.44 107 GLU A O 1
ATOM 915 N N . GLN A 1 108 ? 0.055 -2.513 9.483 1.00 98.44 108 GLN A N 1
ATOM 916 C CA . GLN A 1 108 ? 1.515 -2.462 9.567 1.00 98.44 108 GLN A CA 1
ATOM 917 C C . GLN A 1 108 ? 2.160 -3.690 8.912 1.00 98.44 108 GLN A C 1
ATOM 919 O O . GLN A 1 108 ? 3.113 -3.542 8.148 1.00 98.44 108 GLN A O 1
ATOM 924 N N . GLN A 1 109 ? 1.606 -4.886 9.135 1.00 98.31 109 GLN A N 1
ATOM 925 C CA . GLN A 1 109 ? 2.065 -6.110 8.469 1.00 98.31 109 GLN A CA 1
ATOM 926 C C . GLN A 1 109 ? 1.906 -6.029 6.946 1.00 98.31 109 GLN A C 1
ATOM 928 O O . GLN A 1 109 ? 2.829 -6.388 6.216 1.00 98.31 109 GLN A O 1
ATOM 933 N N . ARG A 1 110 ? 0.777 -5.497 6.454 1.00 98.44 110 ARG A N 1
ATOM 934 C CA . ARG A 1 110 ? 0.561 -5.294 5.011 1.00 98.44 110 ARG A CA 1
ATOM 935 C C . ARG A 1 110 ? 1.574 -4.323 4.403 1.00 98.44 110 ARG A C 1
ATOM 937 O O . ARG A 1 110 ? 2.096 -4.615 3.333 1.00 98.44 110 ARG A O 1
ATOM 944 N N . ARG A 1 111 ? 1.886 -3.209 5.080 1.00 98.19 111 ARG A N 1
ATOM 945 C CA . ARG A 1 111 ? 2.911 -2.252 4.614 1.00 98.19 111 ARG A CA 1
ATOM 946 C C . ARG A 1 111 ? 4.292 -2.902 4.546 1.00 98.19 111 ARG A C 1
ATOM 948 O O . ARG A 1 111 ? 4.944 -2.812 3.516 1.00 98.19 111 ARG A O 1
ATOM 955 N N . GLN A 1 112 ? 4.692 -3.637 5.586 1.00 98.19 112 GLN A N 1
ATOM 956 C C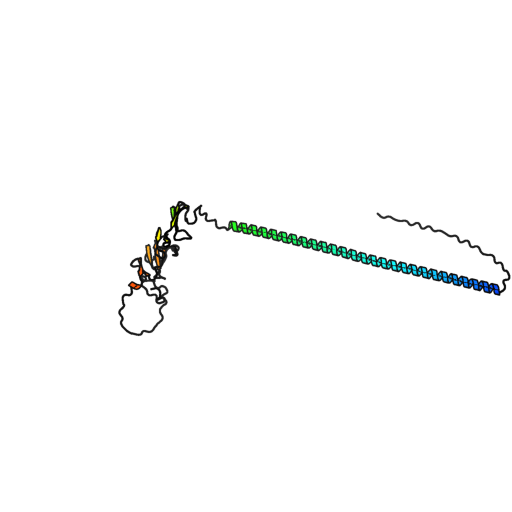A . GLN A 1 112 ? 5.971 -4.359 5.593 1.00 98.19 112 GLN A CA 1
ATOM 957 C C . GLN A 1 112 ? 6.061 -5.406 4.476 1.00 98.19 112 GLN A C 1
ATOM 959 O O . GLN A 1 112 ? 7.127 -5.602 3.895 1.00 98.19 112 GLN A O 1
ATOM 964 N N . GLN A 1 113 ? 4.960 -6.095 4.167 1.00 98.06 113 GLN A N 1
ATOM 965 C CA . GLN A 1 113 ? 4.926 -7.041 3.054 1.00 98.06 113 GLN A CA 1
ATOM 966 C C . GLN A 1 113 ? 5.076 -6.327 1.703 1.00 98.06 113 GLN A C 1
ATOM 968 O O . GLN A 1 113 ? 5.892 -6.753 0.889 1.00 98.06 113 GLN A O 1
ATOM 973 N N . GLN A 1 114 ? 4.364 -5.217 1.493 1.00 98.00 114 GLN A N 1
ATOM 974 C CA . GLN A 1 114 ? 4.488 -4.407 0.276 1.00 98.00 114 GLN A CA 1
ATOM 975 C C . GLN A 1 114 ? 5.902 -3.843 0.094 1.00 98.00 114 GLN A C 1
ATOM 977 O O . GLN A 1 114 ? 6.437 -3.884 -1.009 1.00 98.00 114 GLN A O 1
ATOM 982 N N . GLU A 1 115 ? 6.537 -3.365 1.166 1.00 97.75 115 GLU A N 1
ATOM 983 C CA . GLU A 1 115 ? 7.926 -2.891 1.131 1.00 97.75 115 GLU A CA 1
ATOM 984 C C . GLU A 1 115 ? 8.896 -4.010 0.730 1.00 97.75 115 GLU A C 1
ATOM 986 O O . GLU A 1 115 ? 9.764 -3.801 -0.118 1.00 97.75 115 GLU A O 1
ATOM 991 N N . LYS A 1 116 ? 8.726 -5.222 1.277 1.00 97.69 116 LYS A N 1
ATOM 992 C CA . LYS A 1 116 ? 9.530 -6.391 0.885 1.00 97.69 116 LYS A CA 1
ATOM 993 C C . LYS A 1 116 ? 9.325 -6.767 -0.583 1.00 97.69 116 LYS A C 1
ATOM 995 O O . LYS A 1 116 ? 10.299 -7.058 -1.273 1.00 97.69 116 LYS A O 1
ATOM 1000 N N . GLU A 1 117 ? 8.086 -6.747 -1.068 1.00 96.94 117 GLU A N 1
ATOM 1001 C CA . GLU A 1 117 ? 7.763 -7.027 -2.473 1.00 96.94 117 GLU A CA 1
ATOM 1002 C C . GLU A 1 117 ? 8.378 -5.978 -3.414 1.00 96.94 117 GLU A C 1
ATOM 1004 O O . GLU A 1 117 ? 8.980 -6.344 -4.427 1.00 96.94 117 GLU A O 1
ATOM 1009 N N . GLN A 1 118 ? 8.318 -4.690 -3.053 1.00 96.50 118 GLN A N 1
ATOM 1010 C CA . GLN A 1 118 ? 8.962 -3.608 -3.805 1.00 96.50 118 GLN A CA 1
ATOM 1011 C C . GLN A 1 118 ? 10.486 -3.753 -3.835 1.00 96.50 118 GLN A C 1
ATOM 1013 O O . GLN A 1 118 ? 11.086 -3.652 -4.906 1.00 96.50 118 GLN A O 1
ATOM 1018 N N . GLN A 1 119 ? 11.121 -4.044 -2.695 1.00 95.75 119 GLN A N 1
ATOM 1019 C CA . GLN A 1 119 ? 12.566 -4.289 -2.636 1.00 95.75 119 GLN A CA 1
ATOM 1020 C C . GLN A 1 119 ? 12.968 -5.484 -3.504 1.00 95.75 119 GLN A C 1
ATOM 1022 O O . GLN A 1 119 ? 13.943 -5.410 -4.252 1.00 95.75 119 GLN A O 1
ATOM 1027 N N . GLN A 1 120 ? 12.196 -6.573 -3.468 1.00 95.56 120 GLN A N 1
ATOM 1028 C CA . GLN A 1 120 ? 12.457 -7.739 -4.307 1.00 95.56 120 GLN A CA 1
ATOM 1029 C C . GLN A 1 120 ? 12.296 -7.413 -5.801 1.00 95.56 120 GLN A C 1
ATOM 1031 O O . GLN A 1 120 ? 13.071 -7.893 -6.627 1.00 95.56 120 GLN A O 1
ATOM 1036 N N . GLN A 1 121 ? 11.309 -6.592 -6.169 1.00 93.12 121 GLN A N 1
ATOM 1037 C CA . GLN A 1 121 ? 11.119 -6.158 -7.552 1.00 93.12 121 GLN A CA 1
ATOM 1038 C C . GLN A 1 121 ? 12.266 -5.263 -8.036 1.00 93.12 121 GLN A C 1
ATOM 1040 O O . GLN A 1 121 ? 12.748 -5.470 -9.149 1.00 93.12 121 GLN A O 1
ATOM 1045 N N . GLN A 1 122 ? 12.750 -4.339 -7.202 1.00 91.56 122 GLN A N 1
ATOM 1046 C CA . GLN A 1 122 ? 13.932 -3.528 -7.510 1.00 91.56 122 GLN A CA 1
ATOM 1047 C C . GLN A 1 122 ? 15.181 -4.399 -7.695 1.00 91.56 122 GLN A C 1
ATOM 1049 O O . GLN A 1 122 ? 15.914 -4.215 -8.663 1.00 91.56 122 GLN A O 1
ATOM 1054 N N . GLN A 1 123 ? 15.390 -5.403 -6.835 1.00 90.25 123 GLN A N 1
ATOM 1055 C CA . GLN A 1 123 ? 16.489 -6.362 -7.001 1.00 90.25 123 GLN A CA 1
ATOM 1056 C C . GLN A 1 123 ? 16.374 -7.151 -8.313 1.00 90.25 123 GLN A C 1
ATOM 1058 O O . GLN A 1 123 ? 17.374 -7.327 -9.006 1.00 90.25 123 GLN A O 1
ATOM 1063 N N . ARG A 1 124 ? 15.165 -7.586 -8.702 1.00 88.19 124 ARG A N 1
ATOM 1064 C CA . ARG A 1 124 ? 14.949 -8.250 -10.001 1.00 88.19 124 ARG A CA 1
ATOM 1065 C C . ARG A 1 124 ? 15.251 -7.328 -11.180 1.00 88.19 124 ARG A C 1
ATOM 1067 O O . ARG A 1 124 ? 15.865 -7.781 -12.136 1.00 88.19 124 ARG A O 1
ATOM 1074 N N . GLN A 1 125 ? 14.865 -6.053 -11.113 1.00 84.44 125 GLN A N 1
ATOM 1075 C CA . GLN A 1 125 ? 15.176 -5.078 -12.166 1.00 84.44 125 GLN A CA 1
ATOM 1076 C C . GLN A 1 125 ? 16.683 -4.828 -12.293 1.00 84.44 125 GLN A C 1
ATOM 1078 O O . GLN A 1 125 ? 17.181 -4.740 -13.408 1.00 84.44 125 GLN A O 1
ATOM 1083 N N . GLN A 1 126 ? 17.424 -4.796 -11.182 1.00 77.81 126 GLN A N 1
ATOM 1084 C CA . GLN A 1 126 ? 18.888 -4.687 -11.218 1.00 77.81 126 GLN A CA 1
ATOM 1085 C C . GLN A 1 126 ? 19.560 -5.929 -11.823 1.00 77.81 126 GLN A C 1
ATOM 1087 O O . GLN A 1 126 ? 20.579 -5.801 -12.489 1.00 77.81 126 GLN A O 1
ATOM 1092 N N . GLN A 1 127 ? 18.989 -7.123 -11.629 1.00 75.25 127 GLN A N 1
ATOM 1093 C CA . GLN A 1 127 ? 19.509 -8.370 -12.210 1.00 75.25 127 GLN A CA 1
ATOM 1094 C C . GLN A 1 127 ? 19.089 -8.595 -13.674 1.00 75.25 127 GLN A C 1
ATOM 1096 O O . GLN A 1 127 ? 19.716 -9.392 -14.363 1.00 75.25 127 GLN A O 1
ATOM 1101 N N . GLN A 1 128 ? 18.025 -7.931 -14.138 1.00 66.50 128 GLN A N 1
ATOM 1102 C CA . GLN A 1 128 ? 17.493 -8.039 -15.505 1.00 66.50 128 GLN A CA 1
ATOM 1103 C C . GLN A 1 128 ? 17.816 -6.832 -16.384 1.00 66.50 128 GLN A C 1
ATOM 1105 O O . GLN A 1 128 ? 17.404 -6.808 -17.545 1.00 66.50 128 GLN A O 1
ATOM 1110 N N . ALA A 1 129 ? 18.551 -5.842 -15.869 1.00 51.38 129 ALA A N 1
ATOM 1111 C CA . ALA A 1 129 ? 19.200 -4.889 -16.746 1.00 51.38 129 ALA A CA 1
ATOM 1112 C C . ALA A 1 129 ? 20.081 -5.711 -17.704 1.00 51.38 129 ALA A C 1
ATOM 1114 O O . ALA A 1 129 ? 20.930 -6.469 -17.217 1.00 51.38 129 ALA A O 1
ATOM 1115 N N . PRO A 1 130 ? 19.872 -5.638 -19.036 1.00 59.19 130 PRO A N 1
ATOM 1116 C CA . PRO A 1 130 ? 20.865 -6.171 -19.957 1.00 59.19 130 PRO A CA 1
ATOM 1117 C C . PRO A 1 130 ? 22.205 -5.574 -19.523 1.00 59.19 130 PRO A C 1
ATOM 1119 O O . PRO A 1 130 ? 22.201 -4.407 -19.108 1.00 59.19 130 PRO A O 1
ATOM 1122 N N . PRO A 1 131 ? 23.316 -6.342 -19.535 1.00 54.09 131 PRO A N 1
ATOM 1123 C CA . PRO A 1 131 ? 24.618 -5.744 -19.284 1.00 54.09 131 PRO A CA 1
ATOM 1124 C C . PRO A 1 131 ? 24.647 -4.507 -20.163 1.00 54.09 131 PRO A C 1
ATOM 1126 O O . PRO A 1 131 ? 24.391 -4.623 -21.367 1.00 54.09 131 PRO A O 1
ATOM 1129 N N . ALA A 1 132 ? 24.788 -3.329 -19.542 1.00 47.41 132 ALA A N 1
ATOM 1130 C CA . ALA A 1 132 ? 25.021 -2.119 -20.298 1.00 47.41 132 ALA A CA 1
ATOM 1131 C C . ALA A 1 132 ? 26.098 -2.534 -21.289 1.00 47.41 132 ALA A C 1
ATOM 1133 O O . ALA A 1 132 ? 27.117 -3.094 -20.874 1.00 47.41 132 ALA A O 1
ATOM 1134 N N . MET A 1 133 ? 25.801 -2.459 -22.588 1.00 46.94 133 MET A N 1
ATOM 1135 C CA . MET A 1 133 ? 26.870 -2.597 -23.550 1.00 46.94 133 MET A CA 1
ATOM 1136 C C . MET A 1 133 ? 27.771 -1.433 -23.200 1.00 46.94 133 MET A C 1
ATOM 1138 O O . MET A 1 133 ? 27.432 -0.284 -23.478 1.00 46.94 133 MET A O 1
ATOM 1142 N N . ASP A 1 134 ? 28.810 -1.748 -22.429 1.00 47.69 134 ASP A N 1
ATOM 1143 C CA . ASP A 1 134 ? 29.868 -0.856 -22.034 1.00 47.69 134 ASP A CA 1
ATOM 1144 C C . ASP A 1 134 ? 30.470 -0.425 -23.358 1.00 47.69 134 ASP A C 1
ATOM 1146 O O . ASP A 1 134 ? 31.345 -1.079 -23.923 1.00 47.69 134 ASP A O 1
ATOM 1150 N N . ASN A 1 135 ? 29.920 0.645 -23.921 1.00 50.34 135 ASN A N 1
ATOM 1151 C CA . ASN A 1 135 ? 30.525 1.350 -25.017 1.00 50.34 135 ASN A CA 1
ATOM 1152 C C . ASN A 1 135 ? 31.718 2.035 -24.360 1.00 50.34 135 ASN A C 1
ATOM 1154 O O . ASN A 1 135 ? 31.557 3.133 -23.842 1.00 50.34 135 ASN A O 1
ATOM 1158 N N . PHE A 1 136 ? 32.823 1.285 -24.218 1.00 55.00 136 PHE A N 1
ATOM 1159 C CA . PHE A 1 136 ? 34.058 1.536 -23.458 1.00 55.00 136 PHE A CA 1
ATOM 1160 C C . PHE A 1 136 ? 34.559 2.991 -23.568 1.00 55.00 136 PHE A C 1
ATOM 1162 O O . PHE A 1 136 ? 35.566 3.282 -24.204 1.00 55.00 136 PHE A O 1
ATOM 1169 N N . GLY A 1 137 ? 33.847 3.935 -22.955 1.00 59.22 137 GLY A N 1
ATOM 1170 C CA . GLY A 1 137 ? 34.098 5.363 -23.080 1.00 59.22 137 GLY A CA 1
ATOM 1171 C C . GLY A 1 137 ? 34.016 5.942 -24.499 1.00 59.22 137 GLY A C 1
ATOM 1172 O O . GLY A 1 137 ? 34.593 7.011 -24.691 1.00 59.22 137 GLY A O 1
ATOM 1173 N N . ALA A 1 138 ? 33.355 5.303 -25.472 1.00 66.06 138 ALA A N 1
ATOM 1174 C CA . ALA A 1 138 ? 33.193 5.902 -26.801 1.00 66.06 138 ALA A CA 1
ATOM 1175 C C . ALA A 1 138 ? 32.201 7.077 -26.738 1.00 66.06 138 ALA A C 1
ATOM 1177 O O . ALA A 1 138 ? 31.154 6.982 -26.091 1.00 66.06 138 ALA A O 1
ATOM 1178 N N . ASP A 1 139 ? 32.554 8.198 -27.364 1.00 77.69 139 ASP A N 1
ATOM 1179 C CA . ASP A 1 139 ? 31.693 9.377 -27.422 1.00 77.69 139 ASP A CA 1
ATOM 1180 C C . ASP A 1 139 ? 30.440 9.075 -28.276 1.00 77.69 139 ASP A C 1
ATOM 1182 O O . ASP A 1 139 ? 30.506 8.242 -29.191 1.00 77.69 139 ASP A O 1
ATOM 1186 N N . PRO A 1 140 ? 29.284 9.714 -27.995 1.00 75.50 140 PRO A N 1
ATOM 1187 C CA . PRO A 1 140 ? 28.093 9.587 -28.833 1.00 75.50 140 PRO A CA 1
ATOM 1188 C C . PRO A 1 140 ? 28.433 9.860 -30.302 1.00 75.50 140 PRO A C 1
ATOM 1190 O O . PRO A 1 140 ? 29.053 10.872 -30.610 1.00 75.50 140 PRO A O 1
ATOM 1193 N N . GLY A 1 141 ? 28.062 8.941 -31.196 1.00 75.12 141 GLY A N 1
ATOM 1194 C CA . GLY A 1 141 ? 28.384 9.040 -32.622 1.00 75.12 141 GLY A CA 1
ATOM 1195 C C . GLY A 1 141 ? 29.676 8.344 -33.059 1.00 75.12 141 GLY A C 1
ATOM 1196 O O . GLY A 1 141 ? 29.928 8.301 -34.255 1.00 75.12 141 GLY A O 1
ATOM 1197 N N . CYS A 1 142 ? 30.460 7.739 -32.159 1.00 86.00 142 CYS A N 1
ATOM 1198 C CA . CYS A 1 142 ? 31.564 6.839 -32.522 1.00 86.00 142 CYS A CA 1
ATOM 1199 C C . CYS A 1 142 ? 31.163 5.367 -32.329 1.00 86.00 142 CYS A C 1
ATOM 1201 O O . CYS A 1 142 ? 30.595 4.996 -31.300 1.00 86.00 142 CYS A O 1
ATOM 1203 N N . LYS A 1 143 ? 31.453 4.517 -33.324 1.00 79.50 143 LYS A N 1
ATOM 1204 C CA . LYS A 1 143 ? 30.979 3.123 -33.360 1.00 79.50 143 LYS A CA 1
ATOM 1205 C C . LYS A 1 143 ? 31.876 2.140 -32.601 1.00 79.50 143 LYS A C 1
ATOM 1207 O O . LYS A 1 143 ? 31.346 1.216 -31.987 1.00 79.50 143 LYS A O 1
ATOM 1212 N N . ASP A 1 144 ? 33.197 2.323 -32.634 1.00 77.00 144 ASP A N 1
ATOM 1213 C CA . ASP A 1 144 ? 34.159 1.411 -32.000 1.00 77.00 144 ASP A CA 1
ATOM 1214 C C . ASP A 1 144 ? 35.259 2.174 -31.213 1.00 77.00 144 ASP A C 1
ATOM 1216 O O . ASP A 1 144 ? 35.842 3.138 -31.721 1.00 77.00 144 ASP A O 1
ATOM 1220 N N . PRO A 1 145 ? 35.563 1.769 -29.962 1.00 76.00 145 PRO A N 1
ATOM 1221 C CA . PRO A 1 145 ? 36.608 2.360 -29.121 1.00 76.00 145 PRO A CA 1
ATOM 1222 C C . PRO A 1 145 ? 38.056 2.066 -29.552 1.00 76.00 145 PRO A C 1
ATOM 1224 O O . PRO A 1 145 ? 38.985 2.613 -28.960 1.00 76.00 145 PRO A O 1
ATOM 1227 N N . TRP A 1 146 ? 38.291 1.237 -30.567 1.00 77.69 146 TRP A N 1
ATOM 1228 C CA . TRP A 1 146 ? 39.635 0.805 -30.973 1.00 77.69 146 TRP A CA 1
ATOM 1229 C C . TRP A 1 146 ? 40.020 1.210 -32.394 1.00 77.69 146 TRP A C 1
ATOM 1231 O O . TRP A 1 146 ? 41.198 1.117 -32.750 1.00 77.69 146 TRP A O 1
ATOM 1241 N N . THR A 1 147 ? 39.069 1.664 -33.207 1.00 82.25 147 THR A N 1
ATOM 1242 C CA . THR A 1 147 ? 39.314 2.027 -34.606 1.00 82.25 147 THR A CA 1
ATOM 1243 C C . THR A 1 147 ? 39.491 3.537 -34.773 1.00 82.25 147 THR A C 1
ATOM 1245 O O . THR A 1 147 ? 39.070 4.352 -33.946 1.00 82.25 147 THR A O 1
ATOM 1248 N N . THR A 1 148 ? 40.175 3.908 -35.855 1.00 88.56 148 THR A N 1
ATOM 1249 C CA . THR A 1 148 ? 40.162 5.275 -36.375 1.00 88.56 148 THR A CA 1
ATOM 1250 C C . THR A 1 148 ? 39.279 5.276 -37.606 1.00 88.56 148 THR A C 1
ATOM 1252 O O . THR A 1 148 ? 39.648 4.683 -38.621 1.00 88.56 148 THR A O 1
ATOM 1255 N N . GLU A 1 149 ? 38.119 5.914 -37.521 1.00 89.81 149 GLU A N 1
ATOM 1256 C CA . GLU A 1 149 ? 37.140 5.905 -38.602 1.00 89.81 149 GLU A CA 1
ATOM 1257 C C . GLU A 1 149 ? 36.323 7.196 -38.659 1.00 89.81 149 GLU A C 1
ATOM 1259 O O . GLU A 1 149 ? 36.200 7.939 -37.683 1.00 89.81 149 GLU A O 1
ATOM 1264 N N . TRP A 1 150 ? 35.760 7.456 -39.835 1.00 90.44 150 TRP A N 1
ATOM 1265 C CA . TRP A 1 150 ? 34.741 8.478 -40.019 1.00 90.44 150 TRP A CA 1
ATOM 1266 C C . TRP A 1 150 ? 33.381 7.851 -39.735 1.00 90.44 150 TRP A C 1
ATOM 1268 O O . TRP A 1 150 ? 32.975 6.934 -40.445 1.00 90.44 150 TRP A O 1
ATOM 1278 N N . THR A 1 151 ? 32.686 8.342 -38.716 1.00 90.31 151 THR A N 1
ATOM 1279 C CA . THR A 1 151 ? 31.351 7.869 -38.342 1.00 90.31 151 THR A CA 1
ATOM 1280 C C . THR A 1 151 ? 30.347 8.993 -38.543 1.00 90.31 151 THR A C 1
ATOM 1282 O O . THR A 1 151 ? 30.557 10.104 -38.061 1.00 90.31 151 THR A O 1
ATOM 1285 N N . ARG A 1 152 ? 29.264 8.734 -39.279 1.00 90.81 152 ARG A N 1
ATOM 1286 C CA . ARG A 1 152 ? 28.155 9.689 -39.414 1.00 90.81 152 ARG A CA 1
ATOM 1287 C C . ARG A 1 152 ? 27.508 9.961 -38.052 1.00 90.81 152 ARG A C 1
ATOM 1289 O O . ARG A 1 152 ? 27.340 9.025 -37.270 1.00 90.81 152 ARG A O 1
ATOM 1296 N N . ASP A 1 153 ? 27.096 11.203 -37.816 1.00 90.19 153 ASP A N 1
ATOM 1297 C CA . ASP A 1 153 ? 26.259 11.544 -36.665 1.00 90.19 153 ASP A CA 1
ATOM 1298 C C . ASP A 1 153 ? 24.914 10.771 -36.731 1.00 90.19 153 ASP A C 1
ATOM 1300 O O . ASP A 1 153 ? 24.309 10.665 -37.806 1.00 90.19 153 ASP A O 1
ATOM 1304 N N . PRO A 1 154 ? 24.457 10.155 -35.624 1.00 85.75 154 PRO A N 1
ATOM 1305 C CA . PRO A 1 154 ? 23.233 9.354 -35.603 1.00 85.75 154 PRO A CA 1
ATOM 1306 C C . PRO A 1 154 ? 21.941 10.184 -35.674 1.00 85.75 154 PRO A C 1
ATOM 1308 O O . PRO A 1 154 ? 20.893 9.631 -36.010 1.00 85.75 154 PRO A O 1
ATOM 1311 N N . GLU A 1 155 ? 21.995 11.471 -35.338 1.00 87.75 155 GLU A N 1
ATOM 1312 C CA . GLU A 1 155 ? 20.858 12.395 -35.331 1.00 87.75 155 GLU A CA 1
ATOM 1313 C C . GLU A 1 155 ? 20.875 13.337 -36.547 1.00 87.75 155 GLU A C 1
ATOM 1315 O O . GLU A 1 155 ? 19.808 13.730 -37.021 1.00 87.75 155 GLU A O 1
ATOM 1320 N N . ASP A 1 156 ? 22.056 13.660 -37.091 1.00 90.62 156 ASP A N 1
ATOM 1321 C CA . ASP A 1 156 ? 22.222 14.581 -38.222 1.00 90.62 156 ASP A CA 1
ATOM 1322 C C . ASP A 1 156 ? 23.092 14.013 -39.359 1.00 90.62 156 ASP A C 1
ATOM 1324 O O . ASP A 1 156 ? 24.320 14.076 -39.359 1.00 90.62 156 ASP A O 1
ATOM 1328 N N . CYS A 1 157 ? 22.456 13.557 -40.436 1.00 90.62 157 CYS A N 1
ATOM 1329 C CA . CYS A 1 157 ? 23.173 13.014 -41.590 1.00 90.62 157 CYS A CA 1
ATOM 1330 C C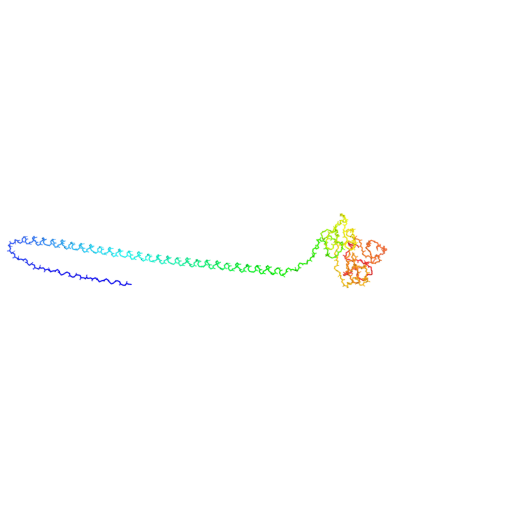 . CYS A 1 157 ? 24.047 14.000 -42.373 1.00 90.62 157 CYS A C 1
ATOM 1332 O O . CYS A 1 157 ? 24.810 13.572 -43.246 1.00 90.62 157 CYS A O 1
ATOM 1334 N N . THR A 1 158 ? 23.938 15.303 -42.119 1.00 93.38 158 THR A N 1
ATOM 1335 C CA . THR A 1 158 ? 24.836 16.299 -42.714 1.00 93.38 158 THR A CA 1
ATOM 1336 C C . THR A 1 158 ? 26.178 16.356 -41.986 1.00 93.38 158 THR A C 1
ATOM 1338 O O . THR A 1 158 ? 27.129 16.937 -42.509 1.00 93.38 158 THR A O 1
ATOM 1341 N N . MET A 1 159 ? 26.291 15.721 -40.815 1.00 92.19 159 MET A N 1
ATOM 1342 C CA . MET A 1 159 ? 27.493 15.713 -39.994 1.00 92.19 159 MET A CA 1
ATOM 1343 C C . MET A 1 159 ? 28.199 14.354 -39.995 1.00 92.19 159 MET A C 1
ATOM 1345 O O . MET A 1 159 ? 27.596 13.279 -40.000 1.00 92.19 159 MET A O 1
ATOM 1349 N N . VAL A 1 160 ? 29.527 14.413 -39.968 1.00 94.06 160 VAL A N 1
ATOM 1350 C CA . VAL A 1 160 ? 30.402 13.254 -39.799 1.00 94.06 160 VAL A CA 1
ATOM 1351 C C . VAL A 1 160 ? 31.470 13.563 -38.760 1.00 94.06 160 VAL A C 1
ATOM 1353 O O . VAL A 1 160 ? 32.084 14.632 -38.767 1.00 94.06 160 VAL A O 1
ATOM 1356 N N . HIS A 1 161 ? 31.717 12.606 -37.878 1.00 93.62 161 HIS A N 1
ATOM 1357 C CA . HIS A 1 161 ? 32.742 12.652 -36.851 1.00 93.62 161 HIS A CA 1
ATOM 1358 C C . HIS A 1 161 ? 33.963 11.841 -37.272 1.00 93.62 161 HIS A C 1
ATOM 1360 O O . HIS A 1 161 ? 33.850 10.688 -37.682 1.00 93.62 161 HIS A O 1
ATOM 1366 N N . PHE A 1 162 ? 35.150 12.419 -37.127 1.00 93.00 162 PHE A N 1
ATOM 1367 C CA . PHE A 1 162 ? 36.390 11.660 -37.142 1.00 93.00 162 PHE A CA 1
ATOM 1368 C C . PHE A 1 162 ? 36.671 11.147 -35.735 1.00 93.00 162 PHE A C 1
ATOM 1370 O O . PHE A 1 162 ? 36.990 11.927 -34.830 1.00 93.00 162 PHE A O 1
ATOM 1377 N N . CYS A 1 163 ? 36.542 9.839 -35.558 1.00 92.00 163 CYS A N 1
ATOM 1378 C CA . CYS A 1 163 ? 36.757 9.161 -34.293 1.00 92.00 163 CYS A CA 1
ATOM 1379 C C . CYS A 1 163 ? 38.159 8.546 -34.275 1.00 92.00 163 CYS A C 1
ATOM 1381 O O . CYS A 1 163 ? 38.545 7.860 -35.218 1.00 92.00 163 CYS A O 1
ATOM 1383 N N . ILE A 1 164 ? 38.915 8.768 -33.197 1.00 91.25 164 ILE A N 1
ATOM 1384 C CA . ILE A 1 164 ? 40.158 8.041 -32.904 1.00 91.25 164 ILE A CA 1
ATOM 1385 C C . ILE A 1 164 ? 39.948 7.317 -31.581 1.00 91.25 164 ILE A C 1
ATOM 1387 O O . ILE A 1 164 ? 39.755 7.973 -30.559 1.00 91.25 164 ILE A O 1
ATOM 1391 N N . GLN A 1 165 ? 39.993 5.982 -31.597 1.00 88.62 165 GLN A N 1
ATOM 1392 C CA . GLN A 1 165 ? 39.812 5.155 -30.397 1.00 88.62 165 GLN A CA 1
ATOM 1393 C C . GLN A 1 165 ? 38.507 5.494 -29.650 1.00 88.62 165 GLN A C 1
ATOM 1395 O O . GLN A 1 165 ? 38.495 5.760 -28.448 1.00 88.62 165 GLN A O 1
ATOM 1400 N N . GLY A 1 166 ? 37.404 5.587 -30.399 1.00 84.50 166 GLY A N 1
ATOM 1401 C CA . GLY A 1 166 ? 36.085 5.948 -29.870 1.00 84.50 166 GLY A CA 1
ATOM 1402 C C . GLY A 1 166 ? 35.923 7.396 -29.413 1.00 84.50 166 GLY A C 1
ATOM 1403 O O . GLY A 1 166 ? 34.840 7.744 -28.955 1.00 84.50 166 GLY A O 1
ATOM 1404 N N . LYS A 1 167 ? 36.951 8.249 -29.515 1.00 88.25 167 LYS A N 1
ATOM 1405 C CA . LYS A 1 167 ? 36.868 9.670 -29.153 1.00 88.25 167 LYS A CA 1
ATOM 1406 C C . LYS A 1 167 ? 36.700 10.555 -30.371 1.00 88.25 167 LYS A C 1
ATOM 1408 O O . LYS A 1 167 ? 37.535 10.522 -31.280 1.00 88.25 167 LYS A O 1
ATOM 1413 N N . GLN A 1 168 ? 35.670 11.392 -30.350 1.00 89.62 168 GLN A N 1
ATOM 1414 C CA . GLN A 1 168 ? 35.393 12.353 -31.408 1.00 89.62 168 GLN A CA 1
ATOM 1415 C C . GLN A 1 168 ? 36.470 13.445 -31.400 1.00 89.62 1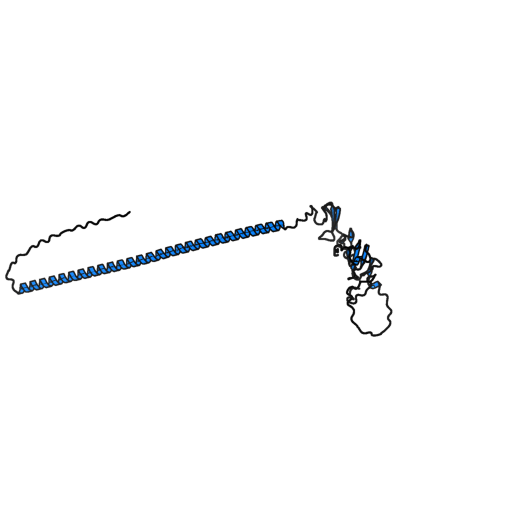68 GLN A C 1
ATOM 1417 O O . GLN A 1 168 ? 36.584 14.219 -30.453 1.00 89.62 168 GLN A O 1
ATOM 1422 N N . GLN A 1 169 ? 37.277 13.506 -32.460 1.00 93.31 169 GLN A N 1
ATOM 1423 C CA . GLN A 1 169 ? 38.328 14.519 -32.603 1.00 93.31 169 GLN A CA 1
ATOM 1424 C C . GLN A 1 169 ? 37.841 15.727 -33.393 1.00 93.31 169 GLN A C 1
ATOM 1426 O O . GLN A 1 169 ? 38.063 16.870 -32.994 1.00 93.31 169 GLN A O 1
ATOM 1431 N N . TRP A 1 170 ? 37.169 15.472 -34.517 1.00 90.00 170 TRP A N 1
ATOM 1432 C CA . TRP A 1 170 ? 36.701 16.509 -35.431 1.00 90.00 170 TRP A CA 1
ATOM 1433 C C . TRP A 1 170 ? 35.304 16.185 -35.934 1.00 90.00 170 TRP A C 1
ATOM 1435 O O . TRP A 1 170 ? 34.972 15.018 -36.117 1.00 90.00 170 TRP A O 1
ATOM 1445 N N . THR A 1 171 ? 34.521 17.223 -36.209 1.00 93.38 171 THR A N 1
ATOM 1446 C CA . THR A 1 171 ? 33.250 17.105 -36.927 1.00 93.38 171 THR A CA 1
ATOM 1447 C C . THR A 1 171 ? 33.346 17.899 -38.215 1.00 93.38 171 THR A C 1
ATOM 1449 O O . THR A 1 171 ? 33.712 19.076 -38.191 1.00 93.38 171 THR A O 1
ATOM 1452 N N . ILE A 1 172 ? 33.012 17.262 -39.332 1.00 91.94 172 ILE A N 1
ATOM 1453 C CA . ILE A 1 172 ? 32.829 17.923 -40.621 1.00 91.94 172 ILE A CA 1
ATOM 1454 C C . ILE A 1 172 ? 31.333 17.978 -40.906 1.00 91.94 172 ILE A C 1
ATOM 1456 O O . ILE A 1 172 ? 30.627 16.989 -40.740 1.00 91.94 172 ILE A O 1
ATOM 1460 N N . ASN A 1 173 ? 30.865 19.139 -41.353 1.00 94.56 173 ASN A N 1
ATOM 1461 C CA . ASN A 1 173 ? 29.526 19.302 -41.898 1.00 94.56 173 ASN A CA 1
ATOM 1462 C C . ASN A 1 173 ? 29.618 19.325 -43.434 1.00 94.56 173 ASN A C 1
ATOM 1464 O O . ASN A 1 173 ? 30.431 20.057 -44.003 1.00 94.56 173 ASN A O 1
ATOM 1468 N N . CYS A 1 174 ? 28.791 18.518 -44.094 1.00 89.88 174 CYS A N 1
ATOM 1469 C CA . CYS A 1 174 ? 28.716 18.363 -45.542 1.00 89.88 174 CYS A CA 1
ATOM 1470 C C . CYS A 1 174 ? 28.127 19.566 -46.300 1.00 89.88 174 CYS A C 1
ATOM 1472 O O . CYS A 1 174 ? 28.090 19.517 -47.532 1.00 89.88 174 CYS A O 1
ATOM 1474 N N . ASN A 1 175 ? 27.787 20.659 -45.600 1.00 83.94 175 ASN A N 1
ATOM 1475 C CA . ASN A 1 175 ? 27.008 21.819 -46.052 1.00 83.94 175 ASN A CA 1
ATOM 1476 C C . ASN A 1 175 ? 25.503 21.497 -46.154 1.00 83.94 175 ASN A C 1
ATOM 1478 O O . ASN A 1 175 ? 25.137 20.350 -46.395 1.00 83.94 175 ASN A O 1
ATOM 1482 N N . ASP A 1 176 ? 24.631 22.509 -46.048 1.00 74.50 176 ASP A N 1
ATOM 1483 C CA . ASP A 1 176 ? 23.172 22.367 -45.825 1.00 74.50 176 ASP A CA 1
ATOM 1484 C C . ASP A 1 176 ? 22.399 21.574 -46.906 1.00 74.50 176 ASP A C 1
ATOM 1486 O O . ASP A 1 176 ? 21.204 21.327 -46.772 1.00 74.50 176 ASP A O 1
ATOM 1490 N N . THR A 1 177 ? 23.047 21.188 -48.009 1.00 86.62 177 THR A N 1
ATOM 1491 C CA . THR A 1 177 ? 22.410 20.506 -49.153 1.00 86.62 177 THR A CA 1
ATOM 1492 C C . THR A 1 177 ? 22.960 19.111 -49.438 1.00 86.62 177 THR A C 1
ATOM 1494 O O . THR A 1 177 ? 22.501 18.468 -50.381 1.00 86.62 177 THR A O 1
ATOM 1497 N N . ARG A 1 178 ? 23.942 18.629 -48.668 1.00 92.06 178 ARG A N 1
ATOM 1498 C CA . ARG A 1 178 ? 24.570 17.318 -48.880 1.00 92.06 178 ARG A CA 1
ATOM 1499 C C . ARG A 1 178 ? 24.548 16.495 -47.604 1.00 92.06 178 ARG A C 1
ATOM 1501 O O . ARG A 1 178 ? 24.613 17.031 -46.504 1.00 92.06 178 ARG A O 1
ATOM 1508 N N . VAL A 1 179 ? 24.513 15.181 -47.771 1.00 92.69 179 VAL A N 1
ATOM 1509 C CA . VAL A 1 179 ? 24.547 14.215 -46.671 1.00 92.69 179 VAL A CA 1
ATOM 1510 C C . VAL A 1 179 ? 25.852 13.434 -46.725 1.00 92.69 179 VAL A C 1
ATOM 1512 O O . VAL A 1 179 ? 26.368 13.141 -47.805 1.00 92.69 179 VAL A O 1
ATOM 1515 N N . TRP A 1 180 ? 26.429 13.115 -45.570 1.00 93.06 180 TRP A N 1
ATOM 1516 C CA . TRP A 1 180 ? 27.581 12.221 -45.519 1.00 93.06 180 TRP A CA 1
ATOM 1517 C C . TRP A 1 180 ? 27.137 10.823 -45.927 1.00 93.06 180 TRP A C 1
ATOM 1519 O O . TRP A 1 180 ? 26.161 10.347 -45.366 1.00 93.06 180 TRP A O 1
ATOM 1529 N N . SER A 1 181 ? 27.844 10.148 -46.832 1.00 89.38 181 SER A N 1
ATOM 1530 C CA . SER A 1 181 ? 27.618 8.747 -47.205 1.00 89.38 181 SER A CA 1
ATOM 1531 C C . SER A 1 181 ? 28.587 7.822 -46.468 1.00 89.38 181 SER A C 1
ATOM 1533 O O . SER A 1 181 ? 29.798 8.037 -46.560 1.00 89.38 181 SER A O 1
ATOM 1535 N N . ASN A 1 182 ? 28.104 6.778 -45.782 1.00 85.44 182 ASN A N 1
ATOM 1536 C CA . ASN A 1 182 ? 29.005 5.791 -45.173 1.00 85.44 182 ASN A CA 1
ATOM 1537 C C . ASN A 1 182 ? 29.586 4.855 -46.238 1.00 85.44 182 ASN A C 1
ATOM 1539 O O . ASN A 1 182 ? 30.745 4.474 -46.126 1.00 85.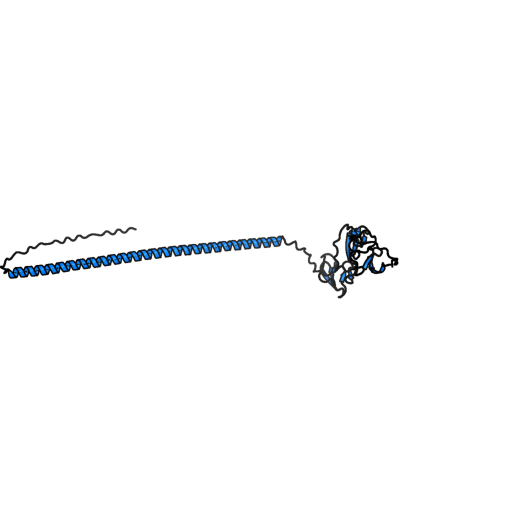44 182 ASN A O 1
ATOM 1543 N N . VAL A 1 183 ? 28.827 4.533 -47.292 1.00 82.44 183 VAL A N 1
ATOM 1544 C CA . VAL A 1 183 ? 29.317 3.741 -48.440 1.00 82.44 183 VAL A CA 1
ATOM 1545 C C . VAL A 1 183 ? 30.354 4.505 -49.252 1.00 82.44 183 VAL A C 1
ATOM 1547 O O . VAL A 1 183 ? 31.390 3.957 -49.621 1.00 82.44 183 VAL A O 1
ATOM 1550 N N . GLY A 1 184 ? 30.065 5.767 -49.561 1.00 82.56 184 GLY A N 1
ATOM 1551 C CA . GLY A 1 184 ? 30.919 6.602 -50.399 1.00 82.56 184 GLY A CA 1
ATOM 1552 C C . GLY A 1 184 ? 32.082 7.250 -49.649 1.00 82.56 184 GLY A C 1
ATOM 1553 O O . GLY A 1 184 ? 32.977 7.788 -50.297 1.00 82.56 184 GLY A O 1
ATOM 1554 N N . HIS A 1 185 ? 32.061 7.238 -48.308 1.00 87.94 185 HIS A N 1
ATOM 1555 C CA . HIS A 1 185 ? 32.974 7.996 -47.442 1.00 87.94 185 HIS A CA 1
ATOM 1556 C C . HIS A 1 185 ? 33.152 9.459 -47.896 1.00 87.94 185 HIS A C 1
ATOM 1558 O O . HIS A 1 185 ? 34.262 9.998 -47.919 1.00 87.94 185 HIS A O 1
ATOM 1564 N N . ALA A 1 186 ? 32.051 10.090 -48.315 1.00 91.38 186 ALA A N 1
ATOM 1565 C CA . ALA A 1 186 ? 32.040 11.425 -48.904 1.00 91.38 186 ALA A CA 1
ATOM 1566 C C . ALA A 1 186 ? 30.684 12.116 -48.714 1.00 91.38 186 ALA A C 1
ATOM 1568 O O . ALA A 1 186 ? 29.661 11.465 -48.519 1.00 91.38 186 ALA A O 1
ATOM 1569 N N . CYS A 1 187 ? 30.666 13.445 -48.831 1.00 92.88 187 CYS A N 1
ATOM 1570 C CA . CYS A 1 187 ? 29.434 14.231 -48.870 1.00 92.88 187 CYS A CA 1
ATOM 1571 C C . CYS A 1 187 ? 28.776 14.131 -50.251 1.00 92.88 187 CYS A C 1
ATOM 1573 O O . CYS A 1 187 ? 29.314 14.650 -51.236 1.00 92.88 187 CYS A O 1
ATOM 1575 N N . VAL A 1 188 ? 27.611 13.493 -50.314 1.00 91.19 188 VAL A N 1
ATOM 1576 C CA . VAL A 1 188 ? 26.864 13.202 -51.543 1.00 91.19 188 VAL A CA 1
ATOM 1577 C C . VAL A 1 188 ? 25.542 13.963 -51.579 1.00 91.19 188 VAL A C 1
ATOM 1579 O O . VAL A 1 188 ? 25.083 14.501 -50.571 1.00 91.19 188 VAL A O 1
ATOM 1582 N N . GLU A 1 189 ? 24.934 14.043 -52.759 1.00 87.56 189 GLU A N 1
ATOM 1583 C CA . GLU A 1 189 ? 23.602 14.629 -52.899 1.00 87.56 189 GLU A CA 1
ATOM 1584 C C . GLU A 1 189 ? 22.551 13.706 -52.258 1.00 87.56 189 GLU A C 1
ATOM 1586 O O . GLU A 1 189 ? 22.618 12.485 -52.461 1.00 87.56 189 GLU A O 1
ATOM 1591 N N . PRO A 1 190 ? 21.591 14.254 -51.490 1.00 85.25 190 PRO A N 1
ATOM 1592 C CA . PRO A 1 190 ? 20.495 13.468 -50.944 1.00 85.25 190 PRO A CA 1
ATOM 1593 C C . PRO A 1 190 ? 19.688 12.826 -52.077 1.00 85.25 190 PRO A C 1
ATOM 1595 O O . PRO A 1 190 ? 19.546 13.406 -53.154 1.00 85.25 190 PRO A O 1
ATOM 1598 N N . MET A 1 191 ? 19.169 11.623 -51.839 1.00 74.31 191 MET A N 1
ATOM 1599 C CA . MET A 1 191 ? 18.487 10.772 -52.826 1.00 74.31 191 MET A CA 1
ATOM 1600 C C . MET A 1 191 ? 19.356 10.300 -54.006 1.00 74.31 191 MET A C 1
ATOM 1602 O O . MET A 1 191 ? 18.833 9.711 -54.953 1.00 74.31 191 MET A O 1
ATOM 1606 N N . SER A 1 192 ? 20.672 10.532 -53.987 1.00 78.56 192 SER A N 1
ATOM 1607 C CA . SER A 1 192 ? 21.572 9.903 -54.958 1.00 78.56 192 SER A CA 1
ATOM 1608 C C . SER A 1 192 ? 21.756 8.414 -54.652 1.00 78.56 192 SER A C 1
ATOM 1610 O O . SER A 1 192 ? 21.492 7.953 -53.546 1.00 78.56 192 SER A O 1
ATOM 1612 N N . GLN A 1 193 ? 22.298 7.658 -55.609 1.00 71.12 193 GLN A N 1
ATOM 1613 C CA . GLN A 1 193 ? 22.655 6.244 -55.408 1.00 71.12 193 GLN A CA 1
ATOM 1614 C C . GLN A 1 193 ? 23.672 6.004 -54.272 1.00 71.12 193 GLN A C 1
ATOM 1616 O O . GLN A 1 193 ? 23.917 4.864 -53.901 1.00 71.12 193 GLN A O 1
ATOM 1621 N N . TRP A 1 194 ? 24.307 7.063 -53.763 1.00 80.69 194 TRP A N 1
ATOM 1622 C CA . TRP A 1 194 ? 25.260 6.997 -52.659 1.00 80.69 194 TRP A CA 1
ATOM 1623 C C . TRP A 1 194 ? 24.664 7.519 -51.341 1.00 80.69 194 TRP A C 1
ATOM 1625 O O . TRP A 1 194 ? 25.346 7.466 -50.323 1.00 80.69 194 TRP A O 1
ATOM 1635 N N . ASP A 1 195 ? 23.430 8.039 -51.330 1.00 85.56 195 ASP A N 1
ATOM 1636 C CA . ASP A 1 195 ? 22.748 8.474 -50.105 1.00 85.56 195 ASP A CA 1
ATOM 1637 C C . ASP A 1 195 ? 22.226 7.265 -49.321 1.00 85.56 195 ASP A C 1
ATOM 1639 O O . ASP A 1 195 ? 21.135 6.758 -49.560 1.00 85.56 195 ASP A O 1
ATOM 1643 N N . ASP A 1 196 ? 22.999 6.841 -48.331 1.00 82.94 196 ASP A N 1
ATOM 1644 C CA . ASP A 1 196 ? 22.652 5.815 -47.352 1.00 82.94 196 ASP A CA 1
ATOM 1645 C C . ASP A 1 196 ? 22.265 6.401 -45.981 1.00 82.94 196 ASP A C 1
ATOM 1647 O O . ASP A 1 196 ? 22.396 5.737 -44.951 1.00 82.94 196 ASP A O 1
ATOM 1651 N N . CYS A 1 197 ? 21.842 7.668 -45.930 1.00 84.50 197 CYS A N 1
ATOM 1652 C CA . CYS A 1 197 ? 21.198 8.259 -44.754 1.00 84.50 197 CYS A CA 1
ATOM 1653 C C . CYS A 1 197 ? 19.708 7.935 -44.717 1.00 84.50 197 CYS A C 1
ATOM 1655 O O . CYS A 1 197 ? 19.200 7.471 -43.699 1.00 84.50 197 CYS A O 1
ATOM 1657 N N . ASN A 1 198 ? 19.023 8.164 -45.837 1.00 72.62 198 ASN A N 1
ATOM 1658 C CA . ASN A 1 198 ? 17.579 7.953 -45.941 1.00 72.62 198 ASN A CA 1
ATOM 1659 C C . ASN A 1 198 ? 17.220 6.587 -46.532 1.00 72.62 198 ASN A C 1
ATOM 1661 O O . ASN A 1 198 ? 16.052 6.198 -46.537 1.00 72.62 198 ASN A O 1
ATOM 1665 N N . GLN A 1 199 ? 18.212 5.855 -47.041 1.00 65.25 199 GLN A N 1
ATOM 1666 C CA . GLN A 1 199 ? 18.008 4.513 -47.563 1.00 65.25 199 GLN A CA 1
ATOM 1667 C C . GLN A 1 199 ? 18.156 3.481 -46.450 1.00 65.25 199 GLN A C 1
ATOM 1669 O O . GLN A 1 199 ? 19.080 3.522 -45.636 1.00 65.25 199 GLN A O 1
ATOM 1674 N N . VAL A 1 200 ? 17.230 2.523 -46.424 1.00 56.88 200 VAL A N 1
ATOM 1675 C CA . VAL A 1 200 ? 17.321 1.369 -45.534 1.00 56.88 200 VAL A CA 1
ATOM 1676 C C . VAL A 1 200 ? 18.499 0.528 -46.008 1.00 56.88 200 VAL A C 1
ATOM 1678 O O . VAL A 1 200 ? 18.381 -0.231 -46.971 1.00 56.88 200 VAL A O 1
ATOM 1681 N N . MET A 1 201 ? 19.635 0.653 -45.321 1.00 54.59 201 MET A N 1
ATOM 1682 C CA . MET A 1 201 ? 20.713 -0.318 -45.439 1.00 54.59 201 MET A CA 1
ATOM 1683 C C . MET A 1 201 ? 20.147 -1.683 -45.090 1.00 54.59 201 MET A C 1
ATOM 1685 O O . MET A 1 201 ? 19.852 -1.990 -43.933 1.00 54.59 201 MET A O 1
ATOM 1689 N N . THR A 1 202 ? 19.919 -2.481 -46.124 1.00 57.47 202 THR A N 1
ATOM 1690 C CA . THR A 1 202 ? 19.401 -3.829 -45.956 1.00 57.47 202 THR A CA 1
ATOM 1691 C C . THR A 1 202 ? 20.462 -4.617 -45.218 1.00 57.47 202 THR A C 1
ATOM 1693 O O . THR A 1 202 ? 21.635 -4.626 -45.588 1.00 57.47 202 THR A O 1
ATOM 1696 N N . THR A 1 203 ? 20.053 -5.229 -44.111 1.00 62.25 203 THR A N 1
ATOM 1697 C CA . THR A 1 203 ? 20.914 -6.122 -43.344 1.00 62.25 203 THR A CA 1
ATOM 1698 C C . THR A 1 203 ? 21.496 -7.152 -44.316 1.00 62.25 203 THR A C 1
ATOM 1700 O O . THR A 1 203 ? 20.722 -7.691 -45.117 1.00 62.25 203 THR A O 1
ATOM 1703 N N . PRO A 1 204 ? 22.819 -7.414 -44.295 1.00 72.06 204 PRO A N 1
ATOM 1704 C CA . PRO A 1 204 ? 23.435 -8.273 -45.290 1.00 72.06 204 PRO A CA 1
ATOM 1705 C C . PRO A 1 204 ? 22.713 -9.615 -45.368 1.00 72.06 204 PRO A C 1
ATOM 1707 O O . PRO A 1 204 ? 22.664 -10.355 -44.385 1.00 72.06 204 PRO A O 1
ATOM 1710 N N . THR A 1 205 ? 22.110 -9.910 -46.517 1.00 81.00 205 THR A N 1
ATOM 1711 C CA . THR A 1 205 ? 21.348 -11.149 -46.704 1.00 81.00 205 THR A CA 1
ATOM 1712 C C . THR A 1 205 ? 22.238 -12.139 -47.433 1.00 81.00 205 THR A C 1
ATOM 1714 O O . THR A 1 205 ? 22.510 -11.987 -48.623 1.00 81.00 205 THR A O 1
ATOM 1717 N N . LEU A 1 206 ? 22.758 -13.115 -46.685 1.00 86.69 206 LEU A N 1
ATOM 1718 C CA . LEU A 1 206 ? 23.658 -14.144 -47.201 1.00 86.69 206 LEU A CA 1
ATOM 1719 C C . LEU A 1 206 ? 22.907 -15.079 -48.159 1.00 86.69 206 LEU A C 1
ATOM 1721 O O . LEU A 1 206 ? 21.849 -15.594 -47.801 1.00 86.69 206 LEU A O 1
ATOM 1725 N N . ASN A 1 207 ? 23.498 -15.360 -49.323 1.00 87.88 207 ASN A N 1
ATOM 1726 C CA . ASN A 1 207 ? 22.929 -16.223 -50.367 1.00 87.88 207 ASN A CA 1
ATOM 1727 C C . ASN A 1 207 ? 21.549 -15.755 -50.861 1.00 87.88 207 ASN A C 1
ATOM 1729 O O . ASN A 1 207 ? 20.633 -16.561 -51.032 1.00 87.88 207 ASN A O 1
ATOM 1733 N N . ASP A 1 208 ? 21.394 -14.450 -51.077 1.00 88.31 208 ASP A N 1
ATOM 1734 C CA . ASP A 1 208 ? 20.155 -13.881 -51.601 1.00 88.31 208 ASP A CA 1
ATOM 1735 C C . ASP A 1 208 ? 19.950 -14.302 -53.065 1.00 88.31 208 ASP A C 1
ATOM 1737 O O . ASP A 1 208 ? 20.865 -14.228 -53.892 1.00 88.31 208 ASP A O 1
ATOM 1741 N N . VAL A 1 209 ? 18.728 -14.725 -53.399 1.00 88.44 209 VAL A N 1
ATOM 1742 C CA . VAL A 1 209 ? 18.376 -15.183 -54.750 1.00 88.44 209 VAL A CA 1
ATOM 1743 C C . VAL A 1 209 ? 18.539 -14.075 -55.794 1.00 88.44 209 VAL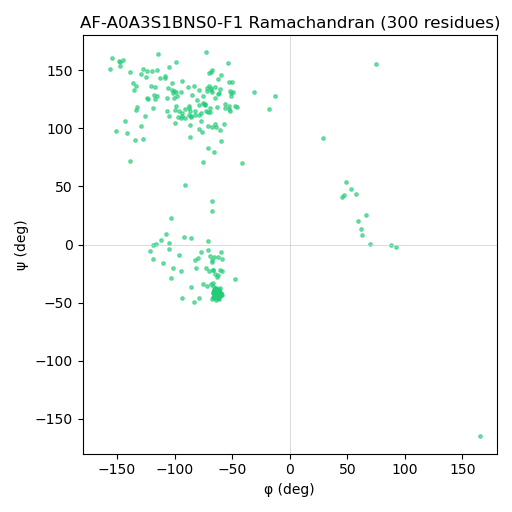 A C 1
ATOM 1745 O O . VAL A 1 209 ? 18.818 -14.361 -56.955 1.00 88.44 209 VAL A O 1
ATOM 1748 N N . ARG A 1 210 ? 18.424 -12.806 -55.382 1.00 84.69 210 ARG A N 1
ATOM 1749 C CA . ARG A 1 210 ? 18.619 -11.637 -56.249 1.00 84.69 210 ARG A CA 1
ATOM 1750 C C . ARG A 1 210 ? 20.067 -11.499 -56.719 1.00 84.69 210 ARG A C 1
ATOM 1752 O O . ARG A 1 210 ? 20.305 -10.915 -57.765 1.00 84.69 210 ARG A O 1
ATOM 1759 N N . CYS A 1 211 ? 21.023 -12.099 -56.007 1.00 90.62 211 CYS A N 1
ATOM 1760 C CA . CYS A 1 211 ? 22.434 -12.146 -56.391 1.00 90.62 211 CYS A CA 1
ATOM 1761 C C . CYS A 1 211 ? 22.810 -13.388 -57.221 1.00 90.62 211 CYS A C 1
ATOM 1763 O O . CYS A 1 211 ? 23.995 -13.629 -57.447 1.00 90.62 211 CYS A O 1
ATOM 1765 N N . ALA A 1 212 ? 21.846 -14.219 -57.636 1.00 87.62 212 ALA A N 1
ATOM 1766 C CA . ALA A 1 212 ? 22.141 -15.473 -58.333 1.00 87.62 212 ALA A CA 1
ATOM 1767 C C . ALA A 1 212 ? 22.727 -15.258 -59.739 1.00 87.62 212 ALA A C 1
ATOM 1769 O O . ALA A 1 212 ? 23.570 -16.043 -60.174 1.00 87.62 212 ALA A O 1
ATOM 1770 N N . ASN A 1 213 ? 22.292 -14.203 -60.434 1.00 81.12 213 ASN A N 1
ATOM 1771 C CA . ASN A 1 213 ? 22.718 -13.912 -61.804 1.00 81.12 213 ASN A CA 1
ATOM 1772 C C . ASN A 1 213 ? 24.103 -13.259 -61.837 1.00 81.12 213 ASN A C 1
ATOM 1774 O O . ASN A 1 213 ? 24.968 -13.688 -62.599 1.00 81.12 213 ASN A O 1
ATOM 1778 N N . GLU A 1 214 ? 24.332 -12.263 -60.979 1.00 85.62 214 GLU A N 1
ATOM 1779 C CA . GLU A 1 214 ? 25.624 -11.601 -60.828 1.00 85.62 214 GLU A CA 1
ATOM 1780 C C . GLU A 1 214 ? 26.051 -11.603 -59.348 1.00 85.62 214 GLU A C 1
ATOM 1782 O O . GLU A 1 214 ? 25.728 -10.680 -58.595 1.00 85.62 214 GLU A O 1
ATOM 1787 N N . PRO A 1 215 ? 26.798 -12.634 -58.897 1.00 89.00 215 PRO A N 1
ATOM 1788 C CA . PRO A 1 215 ? 27.194 -12.779 -57.492 1.00 89.00 215 PRO A CA 1
ATOM 1789 C C . PRO A 1 215 ? 28.045 -11.634 -56.932 1.00 89.00 215 PRO A C 1
ATOM 1791 O O . PRO A 1 215 ? 28.114 -11.484 -55.712 1.00 89.00 215 PRO A O 1
ATOM 1794 N N . ASN A 1 216 ? 28.711 -10.869 -57.803 1.00 89.88 216 ASN A N 1
ATOM 1795 C CA . ASN A 1 216 ? 29.528 -9.702 -57.475 1.00 89.88 216 ASN A CA 1
ATOM 1796 C C . ASN A 1 216 ? 29.187 -8.569 -58.450 1.00 89.88 216 ASN A C 1
ATOM 1798 O O . ASN A 1 216 ? 29.802 -8.488 -59.511 1.00 89.88 216 ASN A O 1
ATOM 1802 N N . GLY A 1 217 ? 28.208 -7.731 -58.117 1.00 86.31 217 GLY A N 1
ATOM 1803 C CA . GLY A 1 217 ? 27.715 -6.704 -59.035 1.00 86.31 217 GLY A CA 1
ATOM 1804 C C . GLY A 1 217 ? 26.386 -6.094 -58.611 1.00 86.31 217 GLY A C 1
ATOM 1805 O O . GLY A 1 217 ? 25.971 -6.234 -57.461 1.00 86.31 217 GLY A O 1
ATOM 1806 N N . MET A 1 218 ? 25.728 -5.400 -59.536 1.00 84.62 218 MET A N 1
ATOM 1807 C CA . MET A 1 218 ? 24.444 -4.736 -59.301 1.00 84.62 218 MET A CA 1
ATOM 1808 C C . MET A 1 218 ? 23.329 -5.515 -60.000 1.00 84.62 218 MET A C 1
ATOM 1810 O O . MET A 1 218 ? 23.296 -5.574 -61.226 1.00 84.62 218 MET A O 1
ATOM 1814 N N . ASN A 1 219 ? 22.408 -6.094 -59.233 1.00 86.75 219 ASN A N 1
ATOM 1815 C CA . ASN A 1 219 ? 21.305 -6.898 -59.760 1.00 86.75 219 ASN A CA 1
ATOM 1816 C C . ASN A 1 219 ? 19.976 -6.139 -59.609 1.00 86.75 219 ASN A C 1
ATOM 1818 O O . ASN A 1 219 ? 19.798 -5.444 -58.612 1.00 86.75 219 ASN A O 1
ATOM 1822 N N . PRO A 1 220 ? 19.026 -6.258 -60.548 1.00 86.06 220 PRO A N 1
ATOM 1823 C CA . PRO A 1 220 ? 17.710 -5.641 -60.409 1.00 86.06 220 PRO A CA 1
ATOM 1824 C C . PRO A 1 220 ? 16.913 -6.327 -59.295 1.00 86.06 220 PRO A C 1
ATOM 1826 O O . PRO A 1 220 ? 17.053 -7.535 -59.078 1.00 86.06 220 PRO A O 1
ATOM 1829 N N . ASP A 1 221 ? 16.048 -5.581 -58.610 1.00 83.56 221 ASP A N 1
ATOM 1830 C CA . ASP A 1 221 ? 15.073 -6.210 -57.727 1.00 83.56 221 ASP A CA 1
ATOM 1831 C C . ASP A 1 221 ? 13.945 -6.849 -58.569 1.00 83.56 221 ASP A C 1
ATOM 1833 O O . ASP A 1 221 ? 13.354 -6.180 -59.420 1.00 83.56 221 ASP A O 1
ATOM 1837 N N . PRO A 1 222 ? 13.620 -8.141 -58.371 1.00 80.94 222 PRO A N 1
ATOM 1838 C CA . PRO A 1 222 ? 12.605 -8.836 -59.162 1.00 80.94 222 PRO A CA 1
ATOM 1839 C C . PRO A 1 222 ? 11.183 -8.299 -58.936 1.00 80.94 222 PRO A C 1
ATOM 1841 O O . PRO A 1 222 ? 10.310 -8.515 -59.780 1.00 80.94 222 PRO A O 1
ATOM 1844 N N . ALA A 1 223 ? 10.935 -7.636 -57.802 1.00 80.44 223 ALA A N 1
ATOM 1845 C CA . ALA A 1 223 ? 9.636 -7.081 -57.445 1.00 80.44 223 ALA A CA 1
ATOM 1846 C C . ALA A 1 223 ? 9.491 -5.599 -57.830 1.00 80.44 223 ALA A C 1
ATOM 1848 O O . ALA A 1 223 ? 8.365 -5.128 -57.976 1.00 80.44 223 ALA A O 1
ATOM 1849 N N . ASN A 1 224 ? 10.595 -4.863 -57.996 1.00 80.75 224 ASN A N 1
ATOM 1850 C CA . ASN A 1 224 ? 10.571 -3.434 -58.297 1.00 80.75 224 ASN A CA 1
ATOM 1851 C C . ASN A 1 224 ? 11.697 -3.047 -59.269 1.00 80.75 224 ASN A C 1
ATOM 1853 O O . ASN A 1 224 ? 12.852 -2.920 -58.876 1.00 80.75 224 ASN A O 1
ATOM 1857 N N . CYS A 1 225 ? 11.350 -2.777 -60.529 1.00 80.19 225 CYS A N 1
ATOM 1858 C CA . CYS A 1 225 ? 12.313 -2.418 -61.577 1.00 80.19 225 CYS A CA 1
ATOM 1859 C C . CYS A 1 225 ? 12.980 -1.034 -61.353 1.00 80.19 225 CYS A C 1
ATOM 1861 O O . CYS A 1 225 ? 14.014 -0.731 -61.956 1.00 80.19 225 CYS A O 1
ATOM 1863 N N . ALA A 1 226 ? 12.427 -0.196 -60.466 1.00 82.56 226 ALA A N 1
ATOM 1864 C CA . ALA A 1 226 ? 13.068 1.030 -59.990 1.00 82.56 226 ALA A CA 1
ATOM 1865 C C . ALA A 1 226 ? 14.001 0.774 -58.792 1.00 82.56 226 ALA A C 1
ATOM 1867 O O . ALA A 1 226 ? 14.519 1.720 -58.216 1.00 82.56 226 ALA A O 1
ATOM 1868 N N . GLN A 1 227 ? 14.230 -0.476 -58.395 1.00 83.94 227 GLN A N 1
ATOM 1869 C CA . GLN A 1 227 ? 15.116 -0.858 -57.301 1.00 83.94 227 GLN A CA 1
ATOM 1870 C C . GLN A 1 227 ? 16.180 -1.845 -57.794 1.00 83.94 227 GLN A C 1
ATOM 1872 O O . GLN A 1 227 ? 15.964 -2.638 -58.710 1.00 83.94 227 GLN A O 1
ATOM 1877 N N . PHE A 1 228 ? 17.357 -1.793 -57.182 1.00 87.06 228 PHE A N 1
ATOM 1878 C CA . PHE A 1 228 ? 18.459 -2.703 -57.465 1.00 87.06 228 PHE A CA 1
ATOM 1879 C C . PHE A 1 228 ? 19.251 -3.010 -56.196 1.00 87.06 228 PHE A C 1
ATOM 1881 O O . PHE A 1 228 ? 19.205 -2.274 -55.210 1.00 87.06 228 PHE A O 1
ATOM 1888 N N . VAL A 1 229 ? 19.975 -4.122 -56.207 1.00 87.38 229 VAL A N 1
ATOM 1889 C CA . VAL A 1 229 ? 20.768 -4.611 -55.083 1.00 87.38 229 VAL A CA 1
ATOM 1890 C C . VAL A 1 229 ? 22.236 -4.724 -55.462 1.00 87.38 229 VAL A C 1
ATOM 1892 O O . VAL A 1 229 ? 22.584 -5.231 -56.528 1.00 87.38 229 VAL A O 1
ATOM 1895 N N . ALA A 1 230 ? 23.109 -4.277 -54.565 1.00 87.12 230 ALA A N 1
ATOM 1896 C CA . ALA A 1 230 ? 24.537 -4.535 -54.656 1.00 87.12 230 ALA A CA 1
ATOM 1897 C C . ALA A 1 230 ? 24.839 -5.894 -54.030 1.00 87.12 230 ALA A C 1
ATOM 1899 O O . ALA A 1 230 ? 24.461 -6.158 -52.887 1.00 87.12 230 ALA A O 1
ATOM 1900 N N . CYS A 1 231 ? 25.551 -6.735 -54.766 1.00 88.00 231 CYS A N 1
ATOM 1901 C CA . CYS A 1 231 ? 25.895 -8.091 -54.380 1.00 88.00 231 CYS A CA 1
ATOM 1902 C C . CYS A 1 231 ? 27.407 -8.254 -54.254 1.00 88.00 231 CYS A C 1
ATOM 1904 O O . CYS A 1 231 ? 28.159 -7.832 -55.132 1.00 88.00 231 CYS A O 1
ATOM 1906 N N . VAL A 1 232 ? 27.842 -8.909 -53.179 1.00 89.06 232 VAL A N 1
ATOM 1907 C CA . VAL A 1 232 ? 29.223 -9.366 -52.983 1.00 89.06 232 VAL A CA 1
ATOM 1908 C C . VAL A 1 232 ? 29.179 -10.809 -52.508 1.00 89.06 232 VAL A C 1
ATOM 1910 O O . VAL A 1 232 ? 28.622 -11.105 -51.454 1.00 89.06 232 VAL A O 1
ATOM 1913 N N . ASN A 1 233 ? 29.759 -11.721 -53.283 1.00 91.44 233 ASN A N 1
ATOM 1914 C CA . ASN A 1 233 ? 29.791 -13.154 -53.010 1.00 91.44 233 ASN A CA 1
ATOM 1915 C C . ASN A 1 233 ? 28.402 -13.727 -52.651 1.00 91.44 233 ASN A C 1
ATOM 1917 O O . ASN A 1 233 ? 28.219 -14.317 -51.587 1.00 91.44 233 ASN A O 1
ATOM 1921 N N . MET A 1 234 ? 27.407 -13.483 -53.515 1.00 90.69 234 MET A N 1
ATOM 1922 C CA . MET A 1 234 ? 25.995 -13.871 -53.323 1.00 90.69 234 MET A CA 1
ATOM 1923 C C . MET A 1 234 ? 25.294 -13.234 -52.109 1.00 90.69 234 MET A C 1
ATOM 1925 O O . MET A 1 234 ? 24.213 -13.668 -51.716 1.00 90.69 234 MET A O 1
ATOM 1929 N N . THR A 1 235 ? 25.890 -12.214 -51.497 1.00 86.19 235 THR A N 1
ATOM 1930 C CA . THR A 1 235 ? 25.305 -11.496 -50.361 1.00 86.19 235 THR A CA 1
ATOM 1931 C C . THR A 1 235 ? 24.817 -10.137 -50.823 1.00 86.19 235 THR A C 1
ATOM 1933 O O . THR A 1 235 ? 25.615 -9.374 -51.368 1.00 86.19 235 THR A O 1
ATOM 1936 N N . VAL A 1 236 ? 23.547 -9.806 -50.579 1.00 87.56 236 VAL A N 1
ATOM 1937 C CA . VAL A 1 236 ? 23.070 -8.425 -50.761 1.00 87.56 236 VAL A CA 1
ATOM 1938 C C . VAL A 1 236 ? 23.715 -7.568 -49.687 1.00 87.56 236 VAL A C 1
ATOM 1940 O O . VAL A 1 236 ? 23.490 -7.809 -48.504 1.00 87.56 236 VAL A O 1
ATOM 1943 N N . VAL A 1 237 ? 24.526 -6.595 -50.095 1.00 82.44 237 VAL A N 1
ATOM 1944 C CA . VAL A 1 237 ? 25.209 -5.651 -49.196 1.00 82.44 237 VAL A CA 1
ATOM 1945 C C . VAL A 1 237 ? 24.529 -4.286 -49.151 1.00 82.44 237 VAL A C 1
ATOM 1947 O O . VAL A 1 237 ? 24.733 -3.543 -48.197 1.00 82.44 237 VAL A O 1
ATOM 1950 N N . ALA A 1 238 ? 23.717 -3.962 -50.159 1.00 79.69 238 ALA A N 1
ATOM 1951 C CA . ALA A 1 238 ? 22.884 -2.767 -50.186 1.00 79.69 238 ALA A CA 1
ATOM 1952 C C . ALA A 1 238 ? 21.685 -2.973 -51.117 1.00 79.69 238 ALA A C 1
ATOM 1954 O O . ALA A 1 238 ? 21.779 -3.700 -52.105 1.00 79.69 238 ALA A O 1
ATOM 1955 N N . THR A 1 239 ? 20.583 -2.287 -50.825 1.00 83.81 239 THR A N 1
ATOM 1956 C CA . THR A 1 239 ? 19.413 -2.178 -51.703 1.00 83.81 239 THR A CA 1
ATOM 1957 C C . THR A 1 239 ? 19.185 -0.696 -51.953 1.00 83.81 239 THR A C 1
ATOM 1959 O O . THR A 1 239 ? 19.082 0.070 -51.000 1.00 83.81 239 THR A O 1
ATOM 1962 N N . MET A 1 240 ? 19.135 -0.300 -53.218 1.00 83.56 240 MET A N 1
ATOM 1963 C CA . MET A 1 240 ? 19.081 1.090 -53.661 1.00 83.56 240 MET A CA 1
ATOM 1964 C C . MET A 1 240 ? 17.869 1.301 -54.562 1.00 83.56 240 MET A C 1
ATOM 1966 O O . MET A 1 240 ? 17.515 0.425 -55.349 1.00 83.56 240 MET A O 1
ATOM 1970 N N . GLU A 1 241 ? 17.249 2.473 -54.466 1.00 84.19 241 GLU A N 1
ATOM 1971 C CA . GLU A 1 241 ? 16.164 2.893 -55.356 1.00 84.19 241 GLU A CA 1
ATOM 1972 C C . GLU A 1 241 ? 16.710 3.872 -56.402 1.00 84.19 241 GLU A C 1
ATOM 1974 O O . GLU A 1 241 ? 17.538 4.738 -56.108 1.00 84.19 241 GLU A O 1
ATOM 1979 N N . CYS A 1 242 ? 16.264 3.718 -57.641 1.00 79.94 242 CYS A N 1
ATOM 1980 C CA . CYS A 1 242 ? 16.551 4.638 -58.718 1.00 79.94 242 CYS A CA 1
ATOM 1981 C C . CYS A 1 242 ? 15.812 5.968 -58.501 1.00 79.94 242 CYS A C 1
ATOM 1983 O O . CYS A 1 242 ? 14.696 5.991 -57.975 1.00 79.94 242 CYS A O 1
ATOM 1985 N N . PRO A 1 243 ? 16.398 7.097 -58.938 1.00 79.81 243 PRO A N 1
ATOM 1986 C CA . PRO A 1 243 ? 15.715 8.385 -58.930 1.00 79.81 243 PRO A CA 1
ATOM 1987 C C . PRO A 1 243 ? 14.360 8.345 -59.650 1.00 79.81 243 PRO A C 1
ATOM 1989 O O . PRO A 1 243 ? 14.138 7.546 -60.563 1.00 79.81 243 PRO A O 1
ATOM 1992 N N . THR A 1 244 ? 13.463 9.266 -59.296 1.00 75.81 244 THR A N 1
ATOM 1993 C CA . THR A 1 244 ? 12.126 9.373 -59.899 1.00 75.81 244 THR A CA 1
ATOM 1994 C C . THR A 1 244 ? 12.182 9.370 -61.436 1.00 75.81 244 THR A C 1
ATOM 1996 O O . THR A 1 244 ? 12.916 10.159 -62.031 1.00 75.81 244 THR A O 1
ATOM 1999 N N . ASN A 1 245 ? 11.350 8.538 -62.078 1.00 75.25 245 ASN A N 1
ATOM 2000 C CA . ASN A 1 245 ? 11.264 8.341 -63.540 1.00 75.25 245 ASN A CA 1
ATOM 2001 C C . ASN A 1 245 ? 12.510 7.704 -64.189 1.00 75.25 245 ASN A C 1
ATOM 2003 O O . ASN A 1 245 ? 12.789 7.925 -65.377 1.00 75.25 245 ASN A O 1
ATOM 2007 N N . THR A 1 246 ? 13.277 6.936 -63.417 1.00 78.44 246 THR A N 1
ATOM 2008 C CA . THR A 1 246 ? 14.390 6.138 -63.933 1.00 78.44 246 THR A CA 1
ATOM 2009 C C . THR A 1 246 ? 14.282 4.692 -63.459 1.00 78.44 246 THR A C 1
ATOM 2011 O O . THR A 1 246 ? 13.809 4.431 -62.356 1.00 78.44 246 THR A O 1
ATOM 2014 N N . LEU A 1 247 ? 14.735 3.765 -64.301 1.00 82.62 247 LEU A N 1
ATOM 2015 C CA . LEU A 1 247 ? 14.750 2.327 -64.034 1.00 82.62 247 LEU A CA 1
ATOM 2016 C C . LEU A 1 247 ? 16.179 1.798 -64.082 1.00 82.62 247 LEU A C 1
ATOM 2018 O O . LEU A 1 247 ? 17.018 2.313 -64.836 1.00 82.62 247 LEU A O 1
ATOM 2022 N N . PHE A 1 248 ? 16.456 0.757 -63.300 1.00 83.19 248 PHE A N 1
ATOM 2023 C CA . PHE A 1 248 ? 17.782 0.154 -63.273 1.00 83.19 248 PHE A CA 1
ATOM 2024 C C . PHE A 1 248 ? 18.039 -0.664 -64.544 1.00 83.19 248 PHE A C 1
ATOM 2026 O O . PHE A 1 248 ? 17.338 -1.628 -64.846 1.00 83.19 248 PHE A O 1
ATOM 2033 N N . SER A 1 249 ? 19.086 -0.300 -65.284 1.00 80.25 249 SER A N 1
ATOM 2034 C CA . SER A 1 249 ? 19.527 -1.031 -66.468 1.00 80.25 249 SER A CA 1
ATOM 2035 C C . SER A 1 249 ? 20.713 -1.927 -66.128 1.00 80.25 249 SER A C 1
ATOM 2037 O O . SER A 1 249 ? 21.808 -1.433 -65.856 1.00 80.25 249 SER A O 1
ATOM 2039 N N . THR A 1 250 ? 20.533 -3.245 -66.232 1.00 76.38 250 THR A N 1
ATOM 2040 C CA . THR A 1 250 ? 21.611 -4.243 -66.078 1.00 76.38 250 THR A CA 1
ATOM 2041 C C . THR A 1 250 ? 22.698 -4.105 -67.140 1.00 76.38 250 THR A C 1
ATOM 2043 O O . THR A 1 250 ? 23.858 -4.397 -66.878 1.00 76.38 250 THR A O 1
ATOM 2046 N N . ARG A 1 251 ? 22.355 -3.595 -68.330 1.00 76.88 251 ARG A N 1
ATOM 2047 C CA . ARG A 1 251 ? 23.296 -3.398 -69.443 1.00 76.88 251 ARG A CA 1
ATOM 2048 C C . ARG A 1 251 ? 24.430 -2.431 -69.103 1.00 76.88 251 ARG A C 1
ATOM 2050 O O . ARG A 1 251 ? 25.559 -2.635 -69.538 1.00 76.88 251 ARG A O 1
ATOM 2057 N N . ASN A 1 252 ? 24.100 -1.366 -68.378 1.00 77.81 252 ASN A N 1
ATOM 2058 C CA . ASN A 1 252 ? 25.021 -0.280 -68.040 1.00 77.81 252 ASN A CA 1
ATOM 2059 C C . ASN A 1 252 ? 25.266 -0.177 -66.525 1.00 77.81 252 ASN A C 1
ATOM 2061 O O . ASN A 1 252 ? 25.964 0.736 -66.089 1.00 77.81 252 ASN A O 1
ATOM 2065 N N . SER A 1 253 ? 24.643 -1.059 -65.737 1.00 81.75 253 SER A N 1
ATOM 2066 C CA . SER A 1 253 ? 24.623 -1.047 -64.269 1.00 81.75 253 SER A CA 1
ATOM 2067 C C . SER A 1 253 ? 24.299 0.336 -63.689 1.00 81.75 253 SER A C 1
ATOM 2069 O O . SER A 1 253 ? 24.949 0.806 -62.756 1.00 81.75 253 SER A O 1
ATOM 2071 N N . THR A 1 254 ? 23.317 1.027 -64.274 1.00 81.44 254 THR A N 1
ATOM 2072 C CA . THR A 1 254 ? 22.956 2.403 -63.905 1.00 81.44 254 THR A CA 1
ATOM 2073 C C . THR A 1 254 ? 21.462 2.656 -64.080 1.00 81.44 254 THR A C 1
ATOM 2075 O O . THR A 1 254 ? 20.798 1.981 -64.870 1.00 81.44 254 THR A O 1
ATOM 2078 N N . CYS A 1 255 ? 20.935 3.647 -63.363 1.00 82.19 255 CYS A N 1
ATOM 2079 C CA . CYS A 1 255 ? 19.563 4.105 -63.537 1.00 82.19 255 CYS A CA 1
ATOM 2080 C C . CYS A 1 255 ? 19.460 4.936 -64.820 1.00 82.19 255 CYS A C 1
ATOM 2082 O O . CYS A 1 255 ? 20.145 5.945 -64.992 1.00 82.19 255 CYS A O 1
ATOM 2084 N N . THR A 1 256 ? 18.601 4.508 -65.738 1.00 80.69 256 THR A N 1
ATOM 2085 C CA . THR A 1 256 ? 18.377 5.182 -67.022 1.00 80.69 256 THR A CA 1
ATOM 2086 C C . THR A 1 256 ? 16.957 5.720 -67.099 1.00 80.69 256 THR A C 1
ATOM 2088 O O . THR A 1 256 ? 16.049 5.176 -66.478 1.00 80.69 256 THR A O 1
ATOM 2091 N N . SER A 1 257 ? 16.753 6.814 -67.837 1.00 77.69 257 SER A N 1
ATOM 2092 C CA . SER A 1 257 ? 15.413 7.381 -68.015 1.00 77.69 257 SER A CA 1
ATOM 2093 C C . SER A 1 257 ? 14.497 6.379 -68.710 1.00 77.69 257 SER A C 1
ATOM 2095 O O . SER A 1 257 ? 14.842 5.867 -69.778 1.00 77.69 257 SER A O 1
ATOM 2097 N N . ALA A 1 258 ? 13.309 6.170 -68.143 1.00 65.94 258 ALA A N 1
ATOM 2098 C CA . ALA A 1 258 ? 12.300 5.273 -68.704 1.00 65.94 258 ALA A CA 1
ATOM 2099 C C . ALA A 1 258 ? 11.874 5.666 -70.140 1.00 65.94 258 ALA A C 1
ATOM 2101 O O . ALA A 1 258 ? 11.446 4.832 -70.932 1.00 65.94 258 ALA A O 1
ATOM 2102 N N . THR A 1 259 ? 12.065 6.932 -70.530 1.00 60.09 259 THR A N 1
ATOM 2103 C CA . THR A 1 259 ? 11.637 7.485 -71.825 1.00 60.09 259 THR A CA 1
ATOM 2104 C C . THR A 1 259 ? 12.435 6.965 -73.033 1.00 60.09 259 THR A C 1
ATOM 2106 O O . THR A 1 259 ? 11.938 7.011 -74.157 1.00 60.09 259 THR A O 1
ATOM 2109 N N . PHE A 1 260 ? 13.670 6.479 -72.857 1.00 53.66 260 PHE A N 1
ATOM 2110 C CA . PHE A 1 260 ? 14.574 6.188 -73.986 1.00 53.66 260 PHE A CA 1
ATOM 2111 C C . PHE A 1 260 ? 14.279 4.886 -74.756 1.00 53.66 260 PHE A C 1
ATOM 2113 O O . PHE A 1 260 ? 14.884 4.662 -75.807 1.00 53.66 260 PHE A O 1
ATOM 2120 N N . TYR A 1 261 ? 13.344 4.054 -74.286 1.00 49.72 261 TYR A N 1
ATOM 2121 C CA . TYR A 1 261 ? 13.065 2.737 -74.877 1.00 49.72 261 TYR A CA 1
ATOM 2122 C C . TYR A 1 261 ? 11.701 2.614 -75.569 1.00 49.72 261 TYR A C 1
ATOM 2124 O O . TYR A 1 261 ? 11.411 1.574 -76.158 1.00 49.72 261 TYR A O 1
ATOM 2132 N N . LEU A 1 262 ? 10.923 3.701 -75.644 1.00 47.41 262 LEU A N 1
ATOM 2133 C CA . LEU A 1 262 ? 9.817 3.809 -76.598 1.00 47.41 262 LEU A CA 1
ATOM 2134 C C . LEU A 1 262 ? 10.374 4.077 -78.007 1.00 47.41 262 LEU A C 1
ATOM 2136 O O . LEU A 1 262 ? 10.254 5.174 -78.553 1.00 47.41 262 LEU A O 1
ATOM 2140 N N . GLN A 1 263 ? 11.012 3.078 -78.621 1.00 48.19 263 GLN A N 1
ATOM 2141 C CA . GLN A 1 263 ? 11.112 3.077 -80.080 1.00 48.19 263 GLN A CA 1
ATOM 2142 C C . GLN A 1 263 ? 9.686 2.936 -80.645 1.00 48.19 263 GLN A C 1
ATOM 2144 O O . GLN A 1 263 ? 8.902 2.136 -80.129 1.00 48.19 263 GLN A O 1
ATOM 2149 N N . PRO A 1 264 ? 9.310 3.713 -81.674 1.00 48.19 264 PRO A N 1
ATOM 2150 C CA . PRO A 1 264 ? 7.941 3.748 -82.158 1.00 48.19 264 PRO A CA 1
ATOM 2151 C C . PRO A 1 264 ? 7.625 2.436 -82.876 1.00 48.19 264 PRO A C 1
ATOM 2153 O O . PRO A 1 264 ? 7.992 2.247 -84.039 1.00 48.19 264 PRO A O 1
ATOM 2156 N N . TYR A 1 265 ? 6.906 1.530 -82.211 1.00 51.03 265 TYR A N 1
ATOM 2157 C CA . TYR A 1 265 ? 6.168 0.500 -82.926 1.00 51.03 265 TYR A CA 1
ATOM 2158 C C . TYR A 1 265 ? 5.091 1.196 -83.758 1.00 51.03 265 TYR A C 1
ATOM 2160 O O . TYR A 1 265 ? 4.072 1.682 -83.275 1.00 51.03 265 TYR A O 1
ATOM 2168 N N . VAL A 1 266 ? 5.440 1.307 -85.032 1.00 46.22 266 VAL A N 1
ATOM 2169 C CA . VAL A 1 266 ? 4.621 1.545 -86.212 1.00 46.22 266 VAL A CA 1
ATOM 2170 C C . VAL A 1 266 ? 3.137 1.244 -85.971 1.00 46.22 266 VAL A C 1
ATOM 2172 O O . VAL A 1 266 ? 2.737 0.103 -85.755 1.00 46.22 266 VAL A O 1
ATOM 2175 N N . LEU A 1 267 ? 2.324 2.296 -86.072 1.00 52.59 267 LEU A N 1
ATOM 2176 C CA . LEU A 1 267 ? 0.881 2.229 -86.279 1.00 52.59 267 L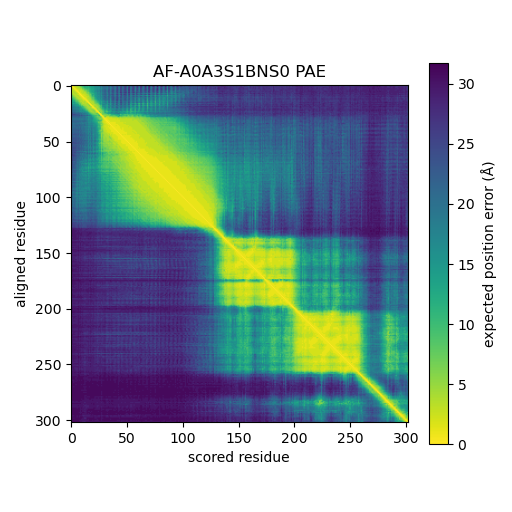EU A CA 1
ATOM 2177 C C . LEU A 1 267 ? 0.566 1.330 -87.484 1.00 52.59 267 LEU A C 1
ATOM 2179 O O . LEU A 1 267 ? 0.865 1.725 -88.606 1.00 52.59 267 LEU A O 1
ATOM 2183 N N . PHE A 1 268 ? -0.100 0.192 -87.271 1.00 44.62 268 PHE A N 1
ATOM 2184 C CA . PHE A 1 268 ? -0.904 -0.504 -88.287 1.00 44.62 268 PHE A CA 1
ATOM 2185 C C . PHE A 1 268 ? -2.111 -1.216 -87.637 1.00 44.62 268 PHE A C 1
ATOM 2187 O O . PHE A 1 268 ? -2.100 -1.468 -86.434 1.00 44.62 268 PHE A O 1
ATOM 2194 N N . PRO A 1 269 ? -3.209 -1.425 -88.391 1.00 53.25 269 PRO A N 1
ATOM 2195 C CA . PRO A 1 269 ? -4.543 -1.030 -87.955 1.00 53.25 269 PRO A CA 1
ATOM 2196 C C . PRO A 1 269 ? -5.429 -2.191 -87.482 1.00 53.25 269 PRO A C 1
ATOM 2198 O O . PRO A 1 269 ? -5.334 -3.312 -87.965 1.00 53.25 269 PRO A O 1
ATOM 2201 N N . THR A 1 270 ? -6.357 -1.842 -86.587 1.00 57.38 270 THR A N 1
ATOM 2202 C CA . THR A 1 270 ? -7.691 -2.437 -86.377 1.00 57.38 270 THR A CA 1
ATOM 2203 C C . THR A 1 270 ? -7.873 -3.917 -86.729 1.00 57.38 270 THR A C 1
ATOM 2205 O O . THR A 1 270 ? -8.381 -4.264 -87.796 1.00 57.38 270 THR A O 1
ATOM 2208 N N . TYR A 1 271 ? -7.669 -4.771 -85.735 1.00 49.22 271 TYR A N 1
ATOM 2209 C CA . TYR A 1 271 ? -8.542 -5.919 -85.517 1.00 49.22 271 TYR A CA 1
ATOM 2210 C C . TYR A 1 271 ? -8.867 -5.968 -84.030 1.00 49.22 271 TYR A C 1
ATOM 2212 O O . TYR A 1 271 ? -7.992 -6.106 -83.180 1.00 49.22 271 TYR A O 1
ATOM 2220 N N . PHE A 1 272 ? -10.153 -5.789 -83.733 1.00 55.41 272 PHE A N 1
ATOM 2221 C CA . PHE A 1 272 ? -10.723 -6.058 -82.424 1.00 55.41 272 PHE A CA 1
ATOM 2222 C C . PHE A 1 272 ? -10.424 -7.510 -82.055 1.00 55.41 272 PHE A C 1
ATOM 2224 O O . PHE A 1 272 ? -10.936 -8.418 -82.707 1.00 55.41 272 PHE A O 1
ATOM 2231 N N . LEU A 1 273 ? -9.666 -7.722 -80.982 1.00 42.19 273 LEU A N 1
ATOM 2232 C CA . LEU A 1 273 ? -9.780 -8.930 -80.181 1.00 42.19 273 LEU A CA 1
ATOM 2233 C C . LEU A 1 273 ? -10.023 -8.520 -78.730 1.00 42.19 273 LEU A C 1
ATOM 2235 O O . LEU A 1 273 ? -9.207 -7.894 -78.064 1.00 42.19 273 LEU A O 1
ATOM 2239 N N . THR A 1 274 ? -11.254 -8.827 -78.340 1.00 42.72 274 THR A N 1
ATOM 2240 C CA . THR A 1 274 ? -11.813 -9.018 -77.006 1.00 42.72 274 THR A CA 1
ATOM 2241 C C . THR A 1 274 ? -10.813 -9.138 -75.862 1.00 42.72 274 THR A C 1
ATOM 2243 O O . THR A 1 274 ? -9.955 -10.017 -75.849 1.00 42.72 274 THR A O 1
ATOM 2246 N N . ALA A 1 275 ? -11.056 -8.306 -74.848 1.00 50.22 275 ALA A N 1
ATOM 2247 C CA . ALA A 1 275 ? -10.494 -8.404 -73.516 1.00 50.22 275 ALA A CA 1
ATOM 2248 C C . ALA A 1 275 ? -10.722 -9.797 -72.910 1.00 50.22 275 ALA A C 1
ATOM 2250 O O . ALA A 1 275 ? -11.855 -10.209 -72.658 1.00 50.22 275 ALA A O 1
ATOM 2251 N N . THR A 1 276 ? -9.624 -10.476 -72.603 1.00 38.91 276 THR A N 1
ATOM 2252 C CA . THR A 1 276 ? -9.556 -11.444 -71.512 1.00 38.91 276 THR A CA 1
ATOM 2253 C C . THR A 1 276 ? -8.543 -10.899 -70.520 1.00 38.91 276 THR A C 1
ATOM 2255 O O . THR A 1 276 ? -7.444 -10.531 -70.924 1.00 38.91 276 THR A O 1
ATOM 2258 N N . ALA A 1 277 ? -8.976 -10.773 -69.267 1.00 42.41 277 ALA A N 1
ATOM 2259 C CA . ALA A 1 277 ? -8.276 -10.172 -68.138 1.00 42.41 277 ALA A CA 1
ATOM 2260 C C . ALA A 1 277 ? -6.742 -10.306 -68.178 1.00 42.41 277 ALA A C 1
ATOM 2262 O O . ALA A 1 277 ? -6.215 -11.404 -68.363 1.00 42.41 277 ALA A O 1
ATOM 2263 N N . SER A 1 278 ? -6.055 -9.181 -67.957 1.00 39.69 278 SER A N 1
ATOM 2264 C CA . SER A 1 278 ? -4.612 -9.129 -67.726 1.00 39.69 278 SER A CA 1
ATOM 2265 C C . SER A 1 278 ? -4.221 -10.117 -66.622 1.00 39.69 278 SER A C 1
ATOM 2267 O O . SER A 1 278 ? -4.849 -10.099 -65.557 1.00 39.69 278 SER A O 1
ATOM 2269 N N . PRO A 1 279 ? -3.207 -10.975 -66.826 1.00 41.81 279 PRO A N 1
ATOM 2270 C CA . PRO A 1 279 ? -2.622 -11.713 -65.721 1.00 41.81 279 PRO A CA 1
ATOM 2271 C C . PRO A 1 279 ? -2.021 -10.700 -64.742 1.00 41.81 279 PRO A C 1
ATOM 2273 O O . PRO A 1 279 ? -1.286 -9.799 -65.141 1.00 41.81 279 PRO A O 1
ATOM 2276 N N . ILE A 1 280 ? -2.360 -10.834 -63.463 1.00 43.03 280 ILE A N 1
ATOM 2277 C CA . ILE A 1 280 ? -1.632 -10.176 -62.379 1.00 43.03 280 ILE A CA 1
ATOM 2278 C C . ILE A 1 280 ? -0.240 -10.816 -62.403 1.00 43.03 280 ILE A C 1
ATOM 2280 O O . ILE A 1 280 ? -0.091 -11.989 -62.062 1.00 43.03 280 ILE A O 1
ATOM 2284 N N . VAL A 1 281 ? 0.750 -10.103 -62.937 1.00 47.62 281 VAL A N 1
ATOM 2285 C CA . VAL A 1 281 ? 2.136 -10.576 -62.987 1.00 47.62 281 VAL A CA 1
ATOM 2286 C C . VAL A 1 281 ? 2.725 -10.348 -61.598 1.00 47.62 281 VAL A C 1
ATOM 2288 O O . VAL A 1 281 ? 3.095 -9.232 -61.258 1.00 47.62 281 VAL A O 1
ATOM 2291 N N . ASP A 1 282 ? 2.778 -11.402 -60.782 1.00 49.97 282 ASP A N 1
ATOM 2292 C CA . ASP A 1 282 ? 3.224 -11.348 -59.377 1.00 49.97 282 ASP A CA 1
ATOM 2293 C C . ASP A 1 282 ? 4.697 -10.913 -59.196 1.00 49.97 282 ASP A C 1
ATOM 2295 O O . ASP A 1 282 ? 5.106 -10.624 -58.074 1.00 49.97 282 ASP A O 1
ATOM 2299 N N . LYS A 1 283 ? 5.499 -10.845 -60.273 1.00 53.81 283 LYS A N 1
ATOM 2300 C CA . LYS A 1 283 ? 6.873 -10.305 -60.291 1.00 53.81 283 LYS A CA 1
ATOM 2301 C C . LYS A 1 283 ? 7.202 -9.717 -61.670 1.00 53.81 283 LYS A C 1
ATOM 2303 O O . LYS A 1 283 ? 7.551 -10.479 -62.574 1.00 53.81 283 LYS A O 1
ATOM 2308 N N . PRO A 1 284 ? 7.080 -8.395 -61.871 1.00 56.00 284 PRO A N 1
ATOM 2309 C CA . PRO A 1 284 ? 7.190 -7.796 -63.200 1.00 56.00 284 PRO A CA 1
ATOM 2310 C C . PRO A 1 284 ? 8.587 -7.956 -63.814 1.00 56.00 284 PRO A C 1
ATOM 2312 O O . PRO A 1 284 ? 8.697 -8.010 -65.031 1.00 56.00 284 PRO A O 1
ATOM 2315 N N . CYS A 1 285 ? 9.638 -8.110 -63.001 1.00 56.00 285 CYS A N 1
ATOM 2316 C CA . CYS A 1 285 ? 11.028 -8.147 -63.465 1.00 56.00 285 CYS A CA 1
ATOM 2317 C C . CYS A 1 285 ? 11.657 -9.569 -63.396 1.00 56.00 285 CYS A C 1
ATOM 2319 O O . CYS A 1 285 ? 12.869 -9.721 -63.552 1.00 56.00 285 CYS A O 1
ATOM 2321 N N . GLU A 1 286 ? 10.881 -10.635 -63.123 1.00 50.41 286 GLU A N 1
ATOM 2322 C CA . GLU A 1 286 ? 11.403 -12.010 -62.985 1.00 50.41 286 GLU A CA 1
ATOM 2323 C C . GLU A 1 286 ? 11.631 -12.689 -64.350 1.00 50.41 286 GLU A C 1
ATOM 2325 O O . GLU A 1 286 ? 10.719 -12.831 -65.161 1.00 50.41 286 GLU A O 1
ATOM 2330 N N . GLY A 1 287 ? 12.859 -13.165 -64.595 1.00 50.81 287 GLY A N 1
ATOM 2331 C CA . GLY A 1 287 ? 13.222 -13.908 -65.812 1.00 50.81 287 GLY A CA 1
ATOM 2332 C C . GLY A 1 287 ? 13.675 -13.045 -66.990 1.00 50.81 287 GLY A C 1
ATOM 2333 O O . GLY A 1 287 ? 14.057 -13.583 -68.031 1.00 50.81 287 GLY A O 1
ATOM 2334 N N . THR A 1 288 ? 13.698 -11.725 -66.833 1.00 52.00 288 THR A N 1
ATOM 2335 C CA . THR A 1 288 ? 14.278 -10.827 -67.823 1.00 52.00 288 THR A CA 1
ATOM 2336 C C . THR A 1 288 ? 15.729 -10.523 -67.462 1.00 52.00 288 THR A C 1
ATOM 2338 O O . THR A 1 288 ? 16.066 -10.208 -66.324 1.00 52.00 288 THR A O 1
ATOM 2341 N N . SER A 1 289 ? 16.638 -10.642 -68.433 1.00 46.25 289 SER A N 1
ATOM 2342 C CA . SER A 1 289 ? 18.048 -10.263 -68.230 1.00 46.25 289 SER A CA 1
ATOM 2343 C C . SER A 1 289 ? 18.224 -8.752 -68.032 1.00 46.25 289 SER A C 1
ATOM 2345 O O . SER A 1 289 ? 19.285 -8.290 -67.618 1.00 46.25 289 SER A O 1
ATOM 2347 N N . ASN A 1 290 ? 17.172 -7.994 -68.343 1.00 47.97 290 ASN A N 1
ATOM 2348 C CA . ASN A 1 290 ? 17.065 -6.548 -68.300 1.00 47.97 290 ASN A CA 1
ATOM 2349 C C . ASN A 1 290 ? 15.707 -6.226 -67.655 1.00 47.97 290 ASN A C 1
ATOM 2351 O O . ASN A 1 290 ? 14.737 -6.901 -67.987 1.00 47.97 290 ASN A O 1
ATOM 2355 N N . GLY A 1 291 ? 15.582 -5.237 -66.771 1.00 46.28 291 GLY A N 1
ATOM 2356 C CA . GLY A 1 291 ? 14.299 -4.821 -66.166 1.00 46.28 291 GLY A CA 1
ATOM 2357 C C . GLY A 1 291 ? 13.305 -4.172 -67.149 1.00 46.28 291 GLY A C 1
ATOM 2358 O O . GLY A 1 291 ? 12.631 -3.214 -66.796 1.00 46.28 291 GLY A O 1
ATOM 2359 N N . ASP A 1 292 ? 13.244 -4.667 -68.387 1.00 52.66 292 ASP A N 1
ATOM 2360 C CA . ASP A 1 292 ? 12.537 -4.126 -69.546 1.00 52.66 292 ASP A CA 1
ATOM 2361 C C . ASP A 1 292 ? 11.104 -4.703 -69.648 1.00 52.66 292 ASP A C 1
ATOM 2363 O O . ASP A 1 292 ? 10.732 -5.250 -70.690 1.00 52.66 292 ASP A O 1
ATOM 2367 N N . VAL A 1 293 ? 10.299 -4.662 -68.579 1.00 50.16 293 VAL A N 1
ATOM 2368 C CA . VAL A 1 293 ? 8.921 -5.202 -68.609 1.00 50.16 293 VAL A CA 1
ATOM 2369 C C . VAL A 1 293 ? 7.902 -4.143 -68.208 1.00 50.16 293 VAL A C 1
ATOM 2371 O O . VAL A 1 293 ? 8.003 -3.544 -67.141 1.00 50.16 293 VAL A O 1
ATOM 2374 N N . GLU A 1 294 ? 6.899 -3.935 -69.065 1.00 45.62 294 GLU A N 1
ATOM 2375 C CA . GLU A 1 294 ? 5.716 -3.131 -68.750 1.00 45.62 294 GLU A CA 1
ATOM 2376 C C . GLU A 1 294 ? 4.943 -3.781 -67.590 1.00 45.62 294 GLU A C 1
ATOM 2378 O O . GLU A 1 294 ? 4.455 -4.904 -67.728 1.00 45.62 294 GLU A O 1
ATOM 2383 N N . ASP A 1 295 ? 4.801 -3.083 -66.457 1.00 44.34 295 ASP A N 1
ATOM 2384 C CA . ASP A 1 295 ? 3.846 -3.462 -65.409 1.00 44.34 295 ASP A CA 1
ATOM 2385 C C . ASP A 1 295 ? 2.415 -3.180 -65.915 1.00 44.34 295 ASP A C 1
ATOM 2387 O O . ASP A 1 295 ? 2.042 -2.012 -66.081 1.00 44.34 295 ASP A O 1
ATOM 2391 N N . PRO A 1 296 ? 1.569 -4.207 -66.129 1.00 43.41 296 PRO A N 1
ATOM 2392 C CA . PRO A 1 296 ? 0.200 -4.012 -66.604 1.00 43.41 296 PRO A CA 1
ATOM 2393 C C . PRO A 1 296 ? -0.724 -3.352 -65.566 1.00 43.41 296 PRO A C 1
ATOM 2395 O O . PRO A 1 296 ? -1.866 -3.023 -65.891 1.00 43.41 296 PRO A O 1
ATOM 2398 N N . SER A 1 297 ? -0.281 -3.212 -64.312 1.00 45.47 297 SER A N 1
ATOM 2399 C CA . SER A 1 297 ? -1.098 -2.773 -63.176 1.00 45.47 297 SER A CA 1
ATOM 2400 C C . SER A 1 297 ? -0.759 -1.375 -62.640 1.00 45.47 297 SER A C 1
ATOM 2402 O O . SER A 1 297 ? -1.614 -0.770 -61.992 1.00 45.47 297 SER A O 1
ATOM 2404 N N . HIS A 1 298 ? 0.405 -0.803 -62.980 1.00 49.94 298 HIS A N 1
ATOM 2405 C CA . HIS A 1 298 ? 0.806 0.540 -62.536 1.00 49.94 298 HIS A CA 1
ATOM 2406 C C . HIS A 1 298 ? 1.481 1.366 -63.643 1.00 49.94 298 HIS A C 1
ATOM 2408 O O . HIS A 1 298 ? 2.657 1.707 -63.564 1.00 49.94 298 HIS A O 1
ATOM 2414 N N . CYS A 1 299 ? 0.709 1.818 -64.637 1.00 38.22 299 CYS A N 1
ATOM 2415 C CA . CYS A 1 299 ? 1.160 2.760 -65.681 1.00 38.22 299 CYS A CA 1
ATOM 2416 C C . CYS A 1 299 ? 1.479 4.198 -65.181 1.00 38.22 299 CYS A C 1
ATOM 2418 O O . CYS A 1 299 ? 1.280 5.165 -65.913 1.00 38.22 299 CYS A O 1
ATOM 2420 N N . GLY A 1 300 ? 1.909 4.380 -63.928 1.00 33.69 300 GLY A N 1
ATOM 2421 C CA . GLY A 1 300 ? 2.044 5.695 -63.278 1.00 33.69 300 GLY A CA 1
ATOM 2422 C C . GLY A 1 300 ? 3.439 6.059 -62.772 1.00 33.69 300 GLY A C 1
ATOM 2423 O O . GLY A 1 300 ? 3.645 7.185 -62.322 1.00 33.69 300 GLY A O 1
ATOM 2424 N N . ARG A 1 301 ? 4.400 5.144 -62.845 1.00 34.84 301 ARG A N 1
ATOM 2425 C CA . ARG A 1 301 ? 5.825 5.417 -62.654 1.00 34.84 301 ARG A CA 1
ATOM 2426 C C . ARG A 1 301 ? 6.533 4.556 -63.680 1.00 34.84 301 ARG A C 1
ATOM 2428 O O . ARG A 1 301 ? 6.636 3.353 -63.484 1.00 34.84 301 ARG A O 1
ATOM 2435 N N . PHE A 1 302 ? 6.824 5.194 -64.809 1.00 41.06 302 PHE A N 1
ATOM 2436 C CA . PHE A 1 302 ? 7.401 4.574 -65.993 1.00 41.06 302 PHE A CA 1
ATOM 2437 C C . PHE A 1 302 ? 8.660 3.785 -65.668 1.00 41.06 302 PHE A C 1
ATOM 2439 O O . PHE A 1 302 ? 9.480 4.305 -64.872 1.00 41.06 302 PHE A O 1
#

Nearest PDB structures (foldseek):
  7cbb-assembly1_A  TM=5.241E-01  e=3.642E+00  Staphylococcus aureus

Mean predicted aligned error: 19.37 Å

Foldseek 3Di:
DDDDDDDDDDDDDDDDDDDDDDDDDDPDDPVVVVVVVVVVVVVVVVVVVVVVVVVVVVVVVVVVVVVVVVVVVVVVVVVVVVVVVVVVVVVVVVVVVVVVVVVVVVVVVVVVVVVVVVVVVVVVVVVPPDPPPCQVPQDQQFDAQDDFDWGAHPVDQQKIFGDHSNYGDDIDGLPPQWGQFPVVNHTHGPLPQRPPPPFPQPDWAAQDPQCVVPQAAWGADQADQQKIFGHHNNIGRGIHGHPAQWGQWPVVRHTDHPPPPPPDPDDDDDDDDDDDDDPQPNGQQPPDPTSPGDRPPPPDGD

InterPro domains:
  IPR002557 Chitin binding domain [PF01607] (211-257)
  IPR002557 Chitin binding domain [PS50940] (139-199)
  IPR002557 Chitin binding domain [PS50940] (208-255)
  IPR002557 Chitin binding domain [SM00494] (140-199)
  IPR002557 Chitin binding domain [SM00494] (209-262)
  IPR036508 Chitin binding domain superfamily [SSF57625] (139-205)
  IPR036508 Chitin binding domain superfamily [SSF57625] (202-259)

Radius of gyration: 66.52 Å; Cα contacts (8 Å, |Δi|>4): 335; chains: 1; bounding box: 118×39×192 Å

pLDDT: mean 78.08, std 19.09, range [33.69, 98.75]

Secondary structure (DSSP, 8-state):
---PPP-------------PPP-------HHHHHHHHHHHHHHHHHHHHHHHHHHHHHHHHHHHHHHHHHHHHHHHHHHHHHHHHHHHHHHHHHHHHHHHHHHHHHHHHHHHHHHHHHHHHHHHHHHHSPP----TTPPTT---SS-EEEEE-SS-TTEEEEEETTEEEEEEE--TT-EEETTTTEEE-TTSTT--SSS--PPPBTT-GGGSS-SSEEEE-SS-TTEEEEEETTEEEEEEEPPTTEEEETTTTEEEEGGGG--------------------S-TTTT-SSS----SS-TT--

Organism: Elysia chlorotica (NCBI:txid188477)